Protein AF-A0A7S3BPW1-F1 (afdb_monomer)

Mean predicted aligned error: 11.52 Å

Foldseek 3Di:
DVVVVVVVVVVVVVVVVLVVQLVCLVVLFKHKWKWFFLVCLQVDPDQADDFLVVCCVPPVVRIDIDIFGLLLLQVLVPAQAEEEEQAAQPDPVGRCPRSFVSVLLNCCLPPPPSNVRHGTYHYDRNIAHDDPDDDPSSVSNRVSCLLNVLSRLSRYQYEYADEPCLVQALRSLSSLQSQQWHFALLFTAGDDPVDGSYDYDYTPPHDCVVVVVSCVVRRGAQLVRSLVVSPDPSHDDPDVVSNVSCSLVSLVRRVVSNVSNVVVPHDDDDDDPVSVVVVVVNVVVVVVNVVVVVVVVVVVVVVVVVVVVVVVVVPDPDDDDDDPPVVVVVVVVVVD

Organism: NCBI:txid156174

Radius of gyration: 23.62 Å; Cα contacts (8 Å, |Δi|>4): 431; chains: 1; bounding box: 64×67×60 Å

Sequence (336 aa):
PELAKGFALRCQTAFEEASRQQRAAKQGTSCTFYFVDAELIRGSTMQRFLSLQELRVHHPEAVEAVEMSIEDACTGKFAADMMACSHRWDQPEHPDNEGVQLEALRLFLKADPRGQKLKWVWYDYCSMPQAQWRTAAEKREFVGMLQNINLLYLGLTVFILMDRTYMGRFWTQFEAWLSMQRASGNGLVSASQAAPRYVIQCIHGAPDMLKLALVEEWSQVTATVAHTKLSAKDVQVTNQSDKEQQLPKIFALDIAVREVATSLGVGIGQPGDGSKLAMTEVERLLQENAALKRALQAKDSQIVQLKAEVQKLTKAPSETGSGGILRHVHSSLQSV

Secondary structure (DSSP, 8-state):
-HHHHHHHHHHHHHHHHHHHHHHHHHHTSEEEEEEEEHHHHHH---SSPPPHHHHHHH-GGGEEEEEEEHHHHHHTTTTTTEEEEE---SSSS-S-TTSHHHHHHHHHHHHSHHHHH--EEE-HHHHS--GGG--HHHHHHHHHHHHHTHHHHHHSEEEEEE-SSGGGBHHHHHHHHHHTEE--TTSSEEPPTTS-SEEEEE-TT--THHHHHHHHHHTT--HHHHHHHHTSTTSB-SSHHHHHHHHHHHHHHHHHHHHHHHHTT---PPPPTHHHHHHHHHHHHHHHHHHHHHHHHHHHHHHHHHHHHHHHHTSS---S-TTSHHHHHHHHHTT-

pLDDT: mean 86.18, std 16.18, range [32.62, 98.81]

Solvent-accessible surface area (backbone atoms only — not comparable to full-atom values): 18234 Å² total; per-residue (Å²): 112,66,70,59,52,56,48,52,50,52,54,49,53,53,50,54,48,54,53,47,49,54,51,30,19,75,71,64,51,28,36,67,46,37,25,32,35,34,62,58,56,58,72,51,86,70,66,46,84,57,41,27,65,52,33,58,71,78,39,49,88,41,53,47,80,45,78,45,33,55,63,42,18,55,69,33,72,50,32,76,34,30,35,30,52,40,56,66,65,73,43,97,90,43,48,41,85,83,17,59,62,56,49,54,50,30,49,39,38,68,69,36,80,70,35,56,54,35,49,32,36,30,38,67,59,45,29,33,61,54,82,94,74,53,47,78,65,39,49,50,50,35,53,35,37,67,70,44,50,66,42,47,30,45,12,23,24,27,42,32,51,38,42,88,59,37,85,39,30,40,65,43,43,53,42,52,33,34,27,29,32,34,59,28,41,89,9,55,39,60,42,61,80,92,68,58,42,54,44,78,44,63,38,97,84,32,60,70,66,56,55,54,52,52,48,70,72,29,36,82,51,44,56,70,56,45,44,56,58,60,66,36,86,77,41,37,68,97,50,69,66,54,57,70,63,47,52,65,43,47,57,54,48,28,50,53,30,19,56,49,21,51,76,71,64,45,72,79,71,84,79,57,81,68,56,62,64,52,48,57,51,51,54,49,52,51,52,51,50,54,50,50,51,52,52,50,53,51,51,52,53,49,51,53,51,51,52,54,49,53,55,50,65,74,68,53,80,91,76,78,72,98,72,58,70,68,58,58,56,54,60,63,62,74,75,110

Nearest PDB structures (foldseek):
  1jjf-assembly1_A  TM=2.579E-01  e=5.813E+00  Acetivibrio thermocellus
  1jt2-assembly1_A  TM=2.486E-01  e=5.184E+00  Acetivibrio thermocellus
  8uq1-assembly1_B  TM=1.704E-01  e=2.761E+00  Sinorhizobium meliloti SM11
  3azr-assembly2_B  TM=1.773E-01  e=4.365E+00  Thermotoga maritima MSB8

Structure (mmCIF, N/CA/C/O backbone):
data_AF-A0A7S3BPW1-F1
#
_entry.id   AF-A0A7S3BPW1-F1
#
loop_
_atom_site.group_PDB
_atom_site.id
_atom_site.type_symbol
_atom_site.label_atom_id
_atom_site.label_alt_id
_atom_site.label_comp_id
_atom_site.label_asym_id
_atom_site.label_entity_id
_atom_site.label_seq_id
_atom_site.pdbx_PDB_ins_code
_atom_site.Cartn_x
_atom_site.Cartn_y
_atom_site.Cartn_z
_atom_site.occupancy
_atom_site.B_iso_or_equiv
_atom_site.auth_seq_id
_atom_site.auth_comp_id
_atom_site.auth_asym_id
_atom_site.auth_atom_id
_atom_site.pdbx_PDB_model_num
ATOM 1 N N . PRO A 1 1 ? -7.858 30.831 -33.540 1.00 65.88 1 PRO A N 1
ATOM 2 C CA . PRO A 1 1 ? -8.632 31.445 -32.427 1.00 65.88 1 PRO A CA 1
ATOM 3 C C . PRO A 1 1 ? -9.433 30.423 -31.602 1.00 65.88 1 PRO A C 1
ATOM 5 O O . PRO A 1 1 ? -9.268 30.383 -30.390 1.00 65.88 1 PRO A O 1
ATOM 8 N N . GLU A 1 2 ? -10.242 29.566 -32.237 1.00 59.97 2 GLU A N 1
ATOM 9 C CA . GLU A 1 2 ? -11.028 28.529 -31.536 1.00 59.97 2 GLU A CA 1
ATOM 10 C C . GLU A 1 2 ? -10.177 27.389 -30.964 1.00 59.97 2 GLU A C 1
ATOM 12 O O . GLU A 1 2 ? -10.373 27.000 -29.817 1.00 59.97 2 GLU A O 1
ATOM 17 N N . LEU A 1 3 ? -9.151 26.934 -31.693 1.00 60.84 3 LEU A N 1
ATOM 18 C CA . LEU A 1 3 ? -8.189 25.935 -31.198 1.00 60.84 3 LEU A CA 1
ATOM 19 C C . LEU A 1 3 ? -7.456 26.393 -29.923 1.00 60.84 3 LEU A C 1
ATOM 21 O O . LEU A 1 3 ? -7.250 25.598 -29.009 1.00 60.84 3 LEU A O 1
ATOM 25 N N . ALA A 1 4 ? -7.120 27.684 -29.832 1.00 65.44 4 ALA A N 1
ATOM 26 C CA . ALA A 1 4 ? -6.471 28.271 -28.659 1.00 65.44 4 ALA A CA 1
ATOM 27 C C . ALA A 1 4 ? -7.428 28.382 -27.459 1.00 65.44 4 ALA A C 1
ATOM 29 O O . ALA A 1 4 ? -7.027 28.103 -26.333 1.00 65.44 4 ALA A O 1
ATOM 30 N N . LYS A 1 5 ? -8.706 28.718 -27.697 1.00 69.12 5 LYS A N 1
ATOM 31 C CA . LYS A 1 5 ? -9.748 28.713 -26.655 1.00 69.12 5 LYS A CA 1
ATOM 32 C C . LYS A 1 5 ? -10.016 27.299 -26.134 1.00 69.12 5 LYS A C 1
ATOM 34 O O . LYS A 1 5 ? -10.091 27.105 -24.926 1.00 69.12 5 LYS A O 1
ATOM 39 N N . GLY A 1 6 ? -10.093 26.311 -27.027 1.00 66.12 6 GLY A N 1
ATOM 40 C CA . GLY A 1 6 ? -10.260 24.905 -26.652 1.00 66.12 6 GLY A CA 1
ATOM 41 C C . GLY A 1 6 ? -9.069 24.351 -25.866 1.00 66.12 6 GLY A C 1
ATOM 42 O O . GLY A 1 6 ? -9.261 23.595 -24.919 1.00 66.12 6 GLY A O 1
ATOM 43 N N . PHE A 1 7 ? -7.842 24.750 -26.212 1.00 68.88 7 PHE A N 1
ATOM 44 C CA . PHE A 1 7 ? -6.647 24.390 -25.446 1.00 68.88 7 PHE A CA 1
ATOM 45 C C . PHE A 1 7 ? -6.637 25.036 -24.055 1.00 68.88 7 PHE A C 1
ATOM 47 O O . PHE A 1 7 ? -6.453 24.333 -23.066 1.00 68.88 7 PHE A O 1
ATOM 54 N N . ALA A 1 8 ? -6.908 26.342 -23.965 1.00 70.81 8 ALA A N 1
ATOM 55 C CA . ALA A 1 8 ? -6.960 27.057 -22.691 1.00 70.81 8 ALA A CA 1
ATOM 56 C C . ALA A 1 8 ? -8.017 26.476 -21.738 1.00 70.81 8 ALA A C 1
ATOM 58 O O . ALA A 1 8 ? -7.725 26.270 -20.562 1.00 70.81 8 ALA A O 1
ATOM 59 N N . LEU A 1 9 ? -9.206 26.142 -22.255 1.00 77.31 9 LEU A N 1
ATOM 60 C CA . LEU A 1 9 ? -10.266 25.517 -21.465 1.00 77.31 9 LEU A CA 1
ATOM 61 C C . LEU A 1 9 ? -9.831 24.150 -20.918 1.00 77.31 9 LEU A C 1
ATOM 63 O O . LEU A 1 9 ? -9.984 23.900 -19.729 1.00 77.31 9 LEU A O 1
ATOM 67 N N . ARG A 1 10 ? -9.210 23.297 -21.747 1.00 74.06 10 ARG A N 1
ATOM 68 C CA . ARG A 1 10 ? -8.680 21.997 -21.294 1.00 74.06 10 ARG A CA 1
ATOM 69 C C . ARG A 1 10 ? -7.602 22.150 -20.223 1.00 74.06 10 ARG A C 1
ATOM 71 O O . ARG A 1 10 ? -7.620 21.415 -19.241 1.00 74.06 10 ARG A O 1
ATOM 78 N N . CYS A 1 11 ? -6.684 23.102 -20.388 1.00 72.94 11 CYS A N 1
ATOM 79 C CA . CYS A 1 11 ? -5.660 23.385 -19.383 1.00 72.94 11 CYS A CA 1
ATOM 80 C C . CYS A 1 11 ? -6.272 23.859 -18.060 1.00 72.94 11 CYS A C 1
ATOM 82 O O . CYS A 1 11 ? -5.813 23.446 -16.998 1.00 72.94 11 CYS A O 1
ATOM 84 N N . GLN A 1 12 ? -7.308 24.697 -18.120 1.00 76.25 12 GLN A N 1
ATOM 85 C CA . GLN A 1 12 ? -8.005 25.173 -16.931 1.00 76.25 12 GLN A CA 1
ATOM 86 C C . GLN A 1 12 ? -8.728 24.031 -16.208 1.00 76.25 12 GLN A C 1
ATOM 88 O O . GLN A 1 12 ? -8.530 23.859 -15.008 1.00 76.25 12 GLN A O 1
ATOM 93 N N . THR A 1 13 ? -9.494 23.210 -16.932 1.00 81.81 13 THR A N 1
ATOM 94 C CA . THR A 1 13 ? -10.185 22.050 -16.351 1.00 81.81 13 THR A CA 1
ATOM 95 C C . THR A 1 13 ? -9.198 21.078 -15.705 1.00 81.81 13 THR A C 1
ATOM 97 O O . THR A 1 13 ? -9.391 20.689 -14.556 1.00 81.81 13 THR A O 1
ATOM 100 N N . ALA A 1 14 ? -8.091 20.75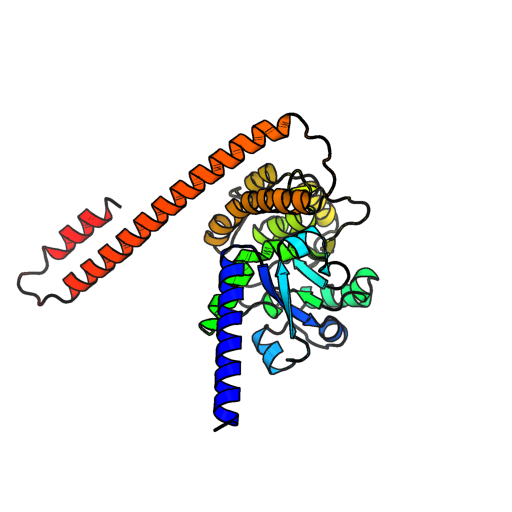8 -16.386 1.00 78.00 14 ALA A N 1
ATOM 101 C CA . ALA A 1 14 ? -7.052 19.886 -15.838 1.00 78.00 14 ALA A CA 1
ATOM 102 C C . ALA A 1 14 ? -6.405 20.467 -14.567 1.00 78.00 14 ALA A C 1
ATOM 104 O O . ALA A 1 14 ? -6.113 19.741 -13.617 1.00 78.00 14 ALA A O 1
ATOM 105 N N . PHE A 1 15 ? -6.197 21.786 -14.519 1.00 78.06 15 PHE A N 1
ATOM 106 C CA . PHE A 1 15 ? -5.656 22.457 -13.339 1.00 78.06 15 PHE A CA 1
ATOM 107 C C . PHE A 1 15 ? -6.630 22.430 -12.152 1.00 78.06 15 PHE A C 1
ATOM 109 O O . PHE A 1 15 ? -6.220 22.182 -11.013 1.00 78.06 15 PHE A O 1
ATOM 116 N N . GLU A 1 16 ? -7.915 22.679 -12.403 1.00 81.38 16 GLU A N 1
ATOM 117 C CA . GLU A 1 16 ? -8.968 22.644 -11.386 1.00 81.38 16 GLU A CA 1
ATOM 118 C C . GLU A 1 16 ? -9.143 21.234 -10.809 1.00 81.38 16 GLU A C 1
ATOM 120 O O . GLU A 1 16 ? -9.232 21.075 -9.587 1.00 81.38 16 GLU A O 1
ATOM 125 N N . GLU A 1 17 ? -9.105 20.212 -11.665 1.00 82.56 17 GLU A N 1
ATOM 126 C CA . GLU A 1 17 ? -9.174 18.805 -11.274 1.00 82.56 17 GLU A CA 1
ATOM 127 C C . GLU A 1 17 ? -7.962 18.380 -10.438 1.00 82.56 17 GLU A C 1
ATOM 129 O O . GLU A 1 17 ? -8.134 17.894 -9.317 1.00 82.56 17 GLU A O 1
ATOM 134 N N . ALA A 1 18 ? -6.740 18.675 -10.893 1.00 80.81 18 ALA A N 1
ATOM 135 C CA . ALA A 1 18 ? -5.522 18.405 -10.126 1.00 80.81 18 ALA A CA 1
ATOM 136 C C . ALA A 1 18 ? -5.536 19.112 -8.756 1.00 80.81 18 ALA A C 1
ATOM 138 O O . ALA A 1 18 ? -5.144 18.547 -7.730 1.00 80.81 18 ALA A O 1
ATOM 139 N N . SER A 1 19 ? -6.049 20.346 -8.709 1.00 81.88 19 SER A N 1
ATOM 140 C CA . SER A 1 19 ? -6.208 21.108 -7.465 1.00 81.88 19 SER A CA 1
ATOM 141 C C . SER A 1 19 ? -7.284 20.523 -6.542 1.00 81.88 19 SER A C 1
ATOM 143 O O . SER A 1 19 ? -7.168 20.617 -5.317 1.00 81.88 19 SER A O 1
ATOM 145 N N . ARG A 1 20 ? -8.357 19.938 -7.090 1.00 88.06 20 ARG A N 1
ATOM 146 C CA . ARG A 1 20 ? -9.383 19.211 -6.325 1.00 88.06 20 ARG A CA 1
ATOM 147 C C . ARG A 1 20 ? -8.797 17.936 -5.721 1.00 88.06 20 ARG A C 1
ATOM 149 O O . ARG A 1 20 ? -8.875 17.773 -4.506 1.00 88.06 20 ARG A O 1
ATOM 156 N N . GLN A 1 21 ? -8.153 17.103 -6.536 1.00 83.56 21 GLN A N 1
ATOM 157 C CA . GLN A 1 21 ? -7.526 15.848 -6.107 1.00 83.56 21 GLN A CA 1
ATOM 158 C C . GLN A 1 21 ? -6.474 16.089 -5.022 1.00 83.56 21 GLN A C 1
ATOM 160 O O . GLN A 1 21 ? -6.468 15.424 -3.989 1.00 83.56 21 GLN A O 1
ATOM 165 N N . GLN A 1 22 ? -5.627 17.112 -5.184 1.00 80.75 22 GLN A N 1
ATOM 166 C CA . GLN A 1 22 ? -4.624 17.437 -4.173 1.00 80.75 22 GLN A CA 1
ATOM 167 C C . GLN A 1 22 ? -5.252 17.876 -2.841 1.00 80.75 22 GLN A C 1
ATOM 169 O O . GLN A 1 22 ? -4.711 17.574 -1.776 1.00 80.75 22 GLN A O 1
ATOM 174 N N . ARG A 1 23 ? -6.370 18.614 -2.874 1.00 83.50 23 ARG A N 1
ATOM 175 C CA . ARG A 1 23 ? -7.094 19.005 -1.654 1.00 83.50 23 ARG A CA 1
ATOM 176 C C . ARG A 1 23 ? -7.718 17.793 -0.972 1.00 83.50 23 ARG A C 1
ATOM 178 O O . ARG A 1 23 ? -7.535 17.653 0.233 1.00 83.50 23 ARG A O 1
ATOM 185 N N . ALA A 1 24 ? -8.370 16.920 -1.734 1.00 82.00 24 ALA A N 1
ATOM 186 C CA . ALA A 1 24 ? -8.980 15.704 -1.210 1.00 82.00 24 ALA A CA 1
ATOM 187 C C . ALA A 1 24 ? -7.938 14.769 -0.570 1.00 82.00 24 ALA A C 1
ATOM 189 O O . ALA A 1 24 ? -8.099 14.366 0.581 1.00 82.00 24 ALA A O 1
ATOM 190 N N . ALA A 1 25 ? -6.800 14.557 -1.240 1.00 79.50 25 ALA A N 1
ATOM 191 C CA . ALA A 1 25 ? -5.707 13.739 -0.715 1.00 79.50 25 ALA A CA 1
ATOM 192 C C . ALA A 1 25 ? -5.112 14.316 0.578 1.00 79.50 25 ALA A C 1
ATOM 194 O O . ALA A 1 25 ? -4.820 13.576 1.514 1.00 79.50 25 ALA A O 1
ATOM 195 N N . LYS A 1 26 ? -4.969 15.645 0.672 1.00 81.44 26 LYS A N 1
ATOM 196 C CA . LYS A 1 26 ? -4.514 16.309 1.907 1.00 81.44 26 LYS A CA 1
ATOM 197 C C . LYS A 1 26 ? -5.523 16.200 3.049 1.00 81.44 26 LYS A C 1
ATOM 199 O O . LYS A 1 26 ? -5.118 16.214 4.208 1.00 81.44 26 LYS A O 1
ATOM 204 N N . GLN A 1 27 ? -6.813 16.153 2.727 1.00 83.69 27 GLN A N 1
ATOM 205 C CA . GLN A 1 27 ? -7.899 16.006 3.697 1.00 83.69 27 GLN A CA 1
ATOM 206 C C . GLN A 1 27 ? -8.152 14.545 4.084 1.00 83.69 27 GLN A C 1
ATOM 208 O O . GLN A 1 27 ? -8.865 14.303 5.051 1.00 83.69 27 GLN A O 1
ATOM 213 N N . GLY A 1 28 ? -7.570 13.583 3.363 1.00 82.00 28 GLY A N 1
ATOM 214 C CA . GLY A 1 28 ? -7.781 12.159 3.610 1.00 82.00 28 GLY A CA 1
ATOM 215 C C . GLY A 1 28 ? -9.115 11.623 3.085 1.00 82.00 28 GLY A C 1
ATOM 216 O O . GLY A 1 28 ? -9.543 10.555 3.511 1.00 82.00 28 GLY A O 1
ATOM 217 N N . THR A 1 29 ? -9.807 12.363 2.212 1.00 85.25 29 THR A N 1
ATOM 218 C CA . THR A 1 29 ? -11.154 11.995 1.741 1.00 85.25 29 THR A CA 1
ATOM 219 C C . THR A 1 29 ? -11.118 11.096 0.510 1.00 85.25 29 THR A C 1
ATOM 221 O O . THR A 1 29 ? -11.927 10.175 0.391 1.00 85.25 29 THR A O 1
ATOM 224 N N . SER A 1 30 ? -10.172 11.339 -0.396 1.00 93.88 30 SER A N 1
ATOM 225 C CA . SER A 1 30 ? -9.880 10.481 -1.545 1.00 93.88 30 SER A CA 1
ATOM 226 C C . SER A 1 30 ? -8.470 10.712 -2.073 1.00 93.88 30 SER A C 1
ATOM 228 O O . SER A 1 30 ? -7.852 11.747 -1.818 1.00 93.88 30 SER A O 1
ATOM 230 N N . CYS A 1 31 ? -7.946 9.733 -2.804 1.00 96.56 31 CYS A N 1
ATOM 231 C CA . CYS A 1 31 ? -6.645 9.810 -3.448 1.00 96.56 31 CYS A CA 1
ATOM 232 C C . CYS A 1 31 ? -6.647 9.022 -4.759 1.00 96.56 31 CYS A C 1
ATOM 234 O O . CYS A 1 31 ? -7.295 7.982 -4.864 1.00 96.56 31 CYS A O 1
ATOM 236 N N . THR A 1 32 ? -5.904 9.509 -5.750 1.00 97.19 32 THR A N 1
ATOM 237 C CA . THR A 1 32 ? -5.661 8.786 -6.999 1.00 97.19 32 THR A CA 1
ATOM 238 C C . THR A 1 32 ? -4.436 7.894 -6.845 1.00 97.19 32 TH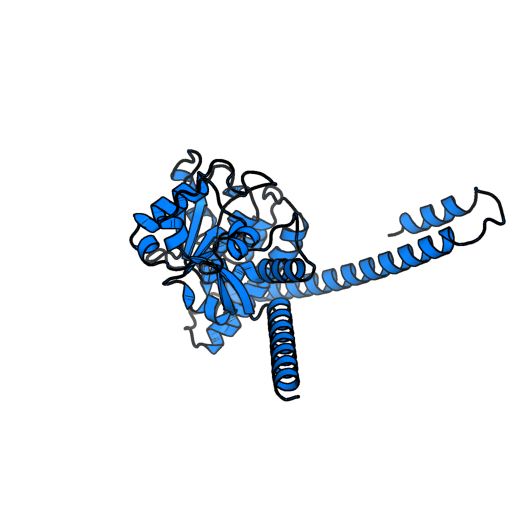R A C 1
ATOM 240 O O . THR A 1 32 ? -3.358 8.374 -6.491 1.00 97.19 32 THR A O 1
ATOM 243 N N . PHE A 1 33 ? -4.601 6.608 -7.141 1.00 98.31 33 PHE A N 1
ATOM 244 C CA . PHE A 1 33 ? -3.531 5.618 -7.174 1.00 98.31 33 PHE A CA 1
ATOM 245 C C . PHE A 1 33 ? -3.343 5.080 -8.590 1.00 98.31 33 PHE A C 1
ATOM 247 O O . PHE A 1 33 ? -4.303 5.003 -9.352 1.00 98.31 33 PHE A O 1
ATOM 254 N N . TYR A 1 34 ? -2.117 4.686 -8.930 1.00 98.50 34 TYR A N 1
ATOM 255 C CA . TYR A 1 34 ? -1.825 4.044 -10.208 1.00 98.50 34 TYR A CA 1
ATOM 256 C C . TYR A 1 34 ? -1.702 2.536 -10.024 1.00 98.50 34 TYR A C 1
ATOM 258 O O . TYR A 1 34 ? -1.029 2.069 -9.105 1.00 98.50 34 TYR A O 1
ATOM 266 N N . PHE A 1 35 ? -2.341 1.775 -10.898 1.00 98.75 35 PHE A N 1
ATOM 267 C CA . PHE A 1 35 ? -2.326 0.320 -10.888 1.00 98.75 35 PHE A CA 1
ATOM 268 C C . PHE A 1 35 ? -1.748 -0.206 -12.191 1.00 98.75 35 PHE A C 1
ATOM 270 O O . PHE A 1 35 ? -1.869 0.435 -13.231 1.00 98.75 35 PHE A O 1
ATOM 277 N N . VAL A 1 36 ? -1.137 -1.381 -12.116 1.00 98.62 36 VAL A N 1
ATOM 278 C CA . VAL A 1 36 ? -0.576 -2.085 -13.264 1.00 98.62 36 VAL A CA 1
ATOM 279 C C . VAL A 1 36 ? -1.541 -3.170 -13.718 1.00 98.62 36 VAL A C 1
ATOM 281 O O . VAL A 1 36 ? -2.106 -3.881 -12.883 1.00 98.62 36 VAL A O 1
ATOM 284 N N . ASP A 1 37 ? -1.716 -3.305 -15.028 1.00 98.50 37 ASP A N 1
ATOM 285 C CA . ASP A 1 37 ? -2.499 -4.383 -15.627 1.00 98.50 37 ASP A CA 1
ATOM 286 C C . ASP A 1 37 ? -1.933 -5.751 -15.204 1.00 98.50 37 ASP A C 1
ATOM 288 O O . ASP A 1 37 ? -0.755 -6.075 -15.406 1.00 98.50 37 ASP A O 1
ATOM 292 N N . ALA A 1 38 ? -2.786 -6.573 -14.599 1.00 98.44 38 ALA A N 1
ATOM 293 C CA . ALA A 1 38 ? -2.438 -7.918 -14.177 1.00 98.44 38 ALA A CA 1
ATOM 294 C C . ALA A 1 38 ? -2.042 -8.810 -15.365 1.00 98.44 38 ALA A C 1
ATOM 296 O O . ALA A 1 38 ? -1.198 -9.693 -15.196 1.00 98.44 38 ALA A O 1
ATOM 297 N N . GLU A 1 39 ? -2.596 -8.589 -16.561 1.00 98.19 39 GLU A N 1
ATOM 298 C CA . GLU A 1 39 ? -2.244 -9.348 -17.764 1.00 98.19 39 GLU A CA 1
ATOM 299 C C . GLU A 1 39 ? -0.820 -9.050 -18.238 1.00 98.19 39 GLU A C 1
ATOM 301 O O . GLU A 1 39 ? -0.122 -9.973 -18.664 1.00 98.19 39 GLU A O 1
ATOM 306 N N . LEU A 1 40 ? -0.315 -7.822 -18.055 1.00 97.75 40 LEU A N 1
ATOM 307 C CA . LEU A 1 40 ? 1.102 -7.52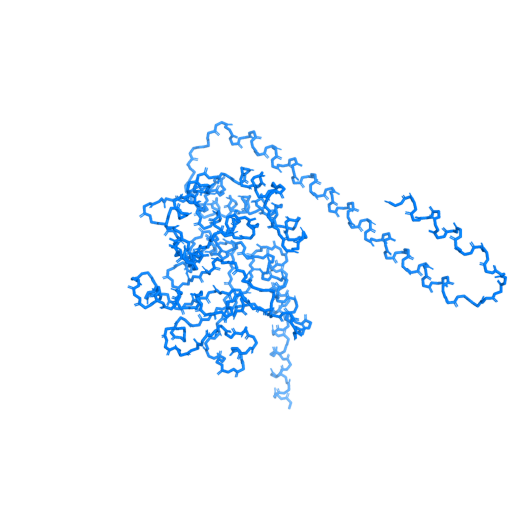8 -18.292 1.00 97.75 40 LEU A CA 1
ATOM 308 C C . LEU A 1 40 ? 1.987 -8.392 -17.379 1.00 97.75 40 LEU A C 1
ATOM 310 O O . LEU A 1 40 ? 2.957 -9.002 -17.830 1.00 97.75 40 LEU A O 1
ATOM 314 N N . ILE A 1 41 ? 1.646 -8.509 -16.094 1.00 97.69 41 ILE A N 1
ATOM 315 C CA . ILE A 1 41 ? 2.426 -9.308 -15.135 1.00 97.69 41 ILE A CA 1
ATOM 316 C C . ILE A 1 41 ? 2.357 -10.802 -15.485 1.00 97.69 41 ILE A C 1
ATOM 318 O O . ILE A 1 41 ? 3.389 -11.484 -15.482 1.00 97.69 41 ILE A O 1
ATOM 322 N N . ARG A 1 42 ? 1.169 -11.310 -15.843 1.00 97.31 42 ARG A N 1
ATOM 323 C CA . ARG A 1 42 ? 0.973 -12.708 -16.262 1.00 97.31 42 ARG A CA 1
ATOM 324 C C . ARG A 1 42 ? 1.730 -13.027 -17.552 1.00 97.31 42 ARG A C 1
ATOM 326 O O . ARG A 1 42 ? 2.415 -14.049 -17.618 1.00 97.31 42 ARG A O 1
ATOM 333 N N . GLY A 1 43 ? 1.591 -12.190 -18.572 1.00 94.50 43 GLY A N 1
ATOM 334 C CA . GLY A 1 43 ? 2.121 -12.433 -19.913 1.00 94.50 43 GLY A CA 1
ATOM 335 C C . GLY A 1 43 ? 3.603 -12.102 -20.077 1.00 94.50 43 GLY A C 1
ATOM 336 O O . GLY A 1 43 ? 4.238 -12.606 -21.001 1.00 94.50 43 GLY A O 1
ATOM 337 N N . SER A 1 44 ? 4.172 -11.275 -19.197 1.00 91.81 44 SER A N 1
ATOM 338 C CA . SER A 1 44 ? 5.546 -10.797 -19.362 1.00 91.81 44 SER A CA 1
ATOM 339 C C . SER A 1 44 ? 6.624 -11.835 -19.042 1.00 91.81 44 SER A C 1
ATOM 341 O O . SER A 1 44 ? 6.490 -12.678 -18.155 1.00 91.81 44 SER A O 1
ATOM 343 N N . THR A 1 45 ? 7.768 -11.672 -19.707 1.00 91.75 45 THR A N 1
ATOM 344 C CA . THR A 1 45 ? 9.048 -12.328 -19.390 1.00 91.75 45 THR A CA 1
ATOM 345 C C . THR A 1 45 ? 9.964 -11.438 -18.540 1.00 91.75 45 THR A C 1
ATOM 347 O O . THR A 1 45 ? 11.170 -11.685 -18.453 1.00 91.75 45 THR A O 1
ATOM 350 N N . MET A 1 46 ? 9.414 -10.368 -17.949 1.00 92.38 46 MET A N 1
ATOM 351 C CA . MET A 1 46 ? 10.159 -9.433 -17.107 1.00 92.38 46 MET A CA 1
ATOM 352 C C . MET A 1 46 ? 10.816 -10.182 -15.945 1.00 92.38 46 MET A C 1
ATOM 354 O O . MET A 1 46 ? 10.153 -10.945 -15.240 1.00 92.38 46 MET A O 1
ATOM 358 N N . GLN A 1 47 ? 12.114 -9.950 -15.753 1.00 92.56 47 GLN A N 1
ATOM 359 C CA . GLN A 1 47 ? 12.887 -10.553 -14.661 1.00 92.56 47 GLN A CA 1
ATOM 360 C C . GLN A 1 47 ? 12.758 -9.769 -13.349 1.00 92.56 47 GLN A C 1
ATOM 362 O O . GLN A 1 47 ? 13.025 -10.303 -12.284 1.00 92.56 47 GLN A O 1
ATOM 367 N N . ARG A 1 48 ? 12.338 -8.503 -13.427 1.00 92.50 48 ARG A N 1
ATOM 368 C CA . ARG A 1 48 ? 12.098 -7.618 -12.285 1.00 92.50 48 ARG A CA 1
ATOM 369 C C . ARG A 1 48 ? 10.992 -6.626 -12.619 1.00 92.50 48 ARG A C 1
ATOM 371 O O . ARG A 1 48 ? 10.677 -6.436 -13.796 1.00 92.50 48 ARG A O 1
ATOM 378 N N . PHE A 1 49 ? 10.426 -5.991 -11.600 1.00 94.94 49 PHE A N 1
ATOM 379 C CA . PHE A 1 49 ? 9.459 -4.919 -11.803 1.00 94.94 49 PHE A CA 1
ATOM 380 C C . PHE A 1 49 ? 10.095 -3.731 -12.534 1.00 94.94 49 PHE A C 1
ATOM 382 O O . PHE A 1 49 ? 11.234 -3.355 -12.271 1.00 94.94 49 PHE A O 1
ATOM 389 N N . LEU A 1 50 ? 9.330 -3.130 -13.441 1.00 95.12 50 LEU A N 1
ATOM 390 C CA . LEU A 1 50 ? 9.610 -1.792 -13.949 1.00 95.12 50 LEU A CA 1
ATOM 391 C C . LEU A 1 50 ? 9.053 -0.768 -12.955 1.00 95.12 50 LEU A C 1
ATOM 393 O O . LEU A 1 50 ? 7.995 -0.986 -12.364 1.00 95.12 50 LEU A O 1
ATOM 397 N N . SER A 1 51 ? 9.747 0.350 -12.775 1.00 96.00 51 SER A N 1
ATOM 398 C CA . SER A 1 51 ? 9.220 1.488 -12.019 1.00 96.00 51 SER A CA 1
ATOM 399 C C . SER A 1 51 ? 7.980 2.079 -12.701 1.00 96.00 51 SER A C 1
ATOM 401 O O . SER A 1 51 ? 7.783 1.913 -13.908 1.00 96.00 51 SER A O 1
ATOM 403 N N . LEU A 1 52 ? 7.159 2.836 -11.961 1.00 96.88 52 LEU A N 1
ATOM 404 C CA . LEU A 1 52 ? 6.006 3.540 -12.545 1.00 96.88 52 LEU A CA 1
ATOM 405 C C . LEU A 1 52 ? 6.417 4.413 -13.743 1.00 96.88 52 LEU A C 1
ATOM 407 O O . LEU A 1 52 ? 5.697 4.500 -14.737 1.00 96.88 52 LEU A O 1
ATOM 411 N N . GLN A 1 53 ? 7.575 5.071 -13.656 1.00 95.38 53 GLN A N 1
ATOM 412 C CA . GLN A 1 53 ? 8.084 5.907 -14.739 1.00 95.38 53 GLN A CA 1
ATOM 413 C C . GLN A 1 53 ? 8.454 5.098 -15.986 1.00 95.38 53 GLN A C 1
ATOM 415 O O . GLN A 1 53 ? 8.088 5.498 -17.088 1.00 95.38 53 GLN A O 1
ATOM 420 N N . GLU A 1 54 ? 9.128 3.959 -15.829 1.00 95.69 54 GLU A N 1
ATOM 421 C CA . GLU A 1 54 ? 9.446 3.065 -16.950 1.00 95.69 54 GLU A CA 1
ATOM 422 C C . GLU A 1 54 ? 8.175 2.481 -17.573 1.00 95.69 54 GLU A C 1
ATOM 424 O O . GLU A 1 54 ? 8.062 2.447 -18.797 1.00 95.69 54 GLU A O 1
ATOM 429 N N . LEU A 1 55 ? 7.185 2.097 -16.759 1.00 97.12 55 LEU A N 1
ATOM 430 C CA . LEU A 1 55 ? 5.894 1.625 -17.262 1.00 97.12 55 LEU A CA 1
ATOM 431 C C . LEU A 1 55 ? 5.175 2.695 -18.078 1.00 97.12 55 LEU A C 1
ATOM 433 O O . LEU A 1 55 ? 4.731 2.412 -19.181 1.00 97.12 55 LEU A O 1
ATOM 437 N N . ARG A 1 56 ? 5.131 3.946 -17.615 1.00 96.06 56 ARG A N 1
ATOM 438 C CA . ARG A 1 56 ? 4.522 5.048 -18.382 1.00 96.06 56 ARG A CA 1
ATOM 439 C C . ARG A 1 56 ? 5.200 5.304 -19.731 1.00 96.06 56 ARG A C 1
ATOM 441 O O . ARG A 1 56 ? 4.570 5.870 -20.618 1.00 96.06 56 ARG A O 1
ATOM 448 N N . VAL A 1 57 ? 6.470 4.933 -19.883 1.00 96.06 57 VAL A N 1
ATOM 449 C CA . VAL A 1 57 ? 7.216 5.086 -21.140 1.00 96.06 57 VAL A CA 1
ATOM 450 C C . VAL A 1 57 ? 7.036 3.872 -22.048 1.00 96.06 57 VAL A C 1
ATOM 452 O O . VAL A 1 57 ? 6.804 4.034 -23.244 1.00 96.06 57 VAL A O 1
ATOM 455 N N . HIS A 1 58 ? 7.170 2.666 -21.499 1.00 95.94 58 HIS A N 1
ATOM 456 C CA . HIS A 1 58 ? 7.252 1.429 -22.280 1.00 95.94 58 HIS A CA 1
ATOM 457 C C . HIS A 1 58 ? 5.914 0.699 -22.431 1.00 95.94 58 HIS A C 1
ATOM 459 O O . HIS A 1 58 ? 5.729 -0.002 -23.421 1.00 95.94 58 HIS A O 1
ATOM 465 N N . HIS A 1 59 ? 5.009 0.877 -21.469 1.00 96.56 59 HIS A N 1
ATOM 466 C CA . HIS A 1 59 ? 3.703 0.223 -21.373 1.00 96.56 59 HIS A CA 1
ATOM 467 C C . HIS A 1 59 ? 2.627 1.190 -20.835 1.00 96.56 59 HIS A C 1
ATOM 469 O O . HIS A 1 59 ? 1.990 0.895 -19.818 1.00 96.56 59 HIS A O 1
ATOM 475 N N . PRO A 1 60 ? 2.441 2.382 -21.437 1.00 96.94 60 PRO A N 1
ATOM 476 C CA . PRO A 1 60 ? 1.479 3.368 -20.941 1.00 96.94 60 PRO A CA 1
ATOM 477 C C . PRO A 1 60 ? 0.045 2.825 -20.861 1.00 96.94 60 PRO A C 1
ATOM 479 O O . PRO A 1 60 ? -0.716 3.251 -20.000 1.00 96.94 60 PRO A O 1
ATOM 482 N N . GLU A 1 61 ? -0.316 1.878 -21.727 1.00 97.12 61 GLU A N 1
ATOM 483 C CA . GLU A 1 61 ? -1.610 1.190 -21.743 1.00 97.12 61 GLU A CA 1
ATOM 484 C C . GLU A 1 61 ? -1.846 0.288 -20.528 1.00 97.12 61 GLU A C 1
ATOM 486 O O . GLU A 1 61 ? -2.990 -0.020 -20.210 1.00 97.12 61 GLU A O 1
ATOM 491 N N . ALA A 1 62 ? -0.775 -0.132 -19.854 1.00 97.56 62 ALA A N 1
ATOM 492 C CA . ALA A 1 62 ? -0.836 -1.035 -18.715 1.00 97.56 62 ALA A CA 1
ATOM 493 C C . ALA A 1 62 ? -0.882 -0.294 -17.370 1.00 97.56 62 ALA A C 1
ATOM 495 O O . ALA A 1 62 ? -0.755 -0.939 -16.332 1.00 97.56 62 ALA A O 1
ATOM 496 N N . VAL A 1 63 ? -1.016 1.039 -17.369 1.00 98.38 63 VAL A N 1
ATOM 497 C CA . VAL A 1 63 ? -1.073 1.863 -16.155 1.00 98.38 63 VAL A CA 1
ATOM 498 C C . VAL A 1 63 ? -2.415 2.579 -16.071 1.00 98.38 63 VAL A C 1
ATOM 500 O O . VAL A 1 63 ? -2.687 3.486 -16.852 1.00 98.38 63 VAL A O 1
ATOM 503 N N . GLU A 1 64 ? -3.213 2.235 -15.065 1.00 97.94 64 GLU A N 1
ATOM 504 C CA . GLU A 1 64 ? -4.534 2.827 -14.837 1.00 97.94 64 GLU A CA 1
ATOM 505 C C . GLU A 1 64 ? -4.525 3.735 -13.606 1.00 97.94 64 GLU A C 1
ATOM 507 O O . GLU A 1 64 ? -4.025 3.357 -12.544 1.00 97.94 64 GLU A O 1
ATOM 512 N N . ALA A 1 65 ? -5.092 4.936 -13.731 1.00 97.81 65 ALA A N 1
ATOM 513 C CA . ALA A 1 65 ? -5.257 5.871 -12.623 1.00 97.81 65 ALA A CA 1
ATOM 514 C C . ALA A 1 65 ? -6.658 5.732 -12.012 1.00 97.81 65 ALA A C 1
ATOM 516 O O . ALA A 1 65 ? -7.655 6.026 -12.663 1.00 97.81 65 ALA A O 1
ATOM 517 N N . VAL A 1 66 ? -6.737 5.346 -10.739 1.00 97.75 66 VAL A N 1
ATOM 518 C CA . VAL A 1 66 ? -8.006 5.113 -10.040 1.00 97.75 66 VAL A CA 1
ATOM 519 C C . VAL A 1 66 ? -8.113 6.024 -8.825 1.00 97.75 66 VAL A C 1
ATOM 521 O O . VAL A 1 66 ? -7.275 5.984 -7.924 1.00 97.75 66 VAL A O 1
ATOM 524 N N . GLU A 1 67 ? -9.156 6.854 -8.792 1.00 97.31 67 GLU A N 1
ATOM 525 C CA . GLU A 1 67 ? -9.533 7.625 -7.606 1.00 97.31 67 GLU A CA 1
ATOM 526 C C . GLU A 1 67 ? -10.274 6.718 -6.619 1.00 97.31 67 GLU A C 1
ATOM 528 O O . GLU A 1 67 ? -11.266 6.075 -6.963 1.00 97.31 67 GLU A O 1
ATOM 533 N N . MET A 1 68 ? -9.776 6.667 -5.387 1.00 97.50 68 MET A N 1
ATOM 534 C CA . MET A 1 68 ? -10.346 5.886 -4.299 1.00 97.50 68 MET A CA 1
ATOM 535 C C . MET A 1 68 ? -10.644 6.803 -3.120 1.00 97.50 68 MET A C 1
ATOM 537 O O . MET A 1 68 ? -9.752 7.474 -2.597 1.00 97.50 68 MET A O 1
ATOM 541 N N . SER A 1 69 ? -11.902 6.820 -2.697 1.00 96.62 69 SER A N 1
ATOM 542 C CA . SER A 1 69 ? -12.354 7.484 -1.478 1.00 96.62 69 SER A CA 1
ATOM 543 C C . SER A 1 69 ? -12.345 6.546 -0.273 1.00 96.62 69 SER A C 1
ATOM 545 O O . SER A 1 69 ? -12.248 5.323 -0.398 1.00 96.62 69 SER A O 1
ATOM 547 N N . ILE A 1 70 ? -12.497 7.122 0.920 1.00 95.25 70 ILE A N 1
ATOM 548 C CA . ILE A 1 70 ? -12.738 6.330 2.130 1.00 95.25 70 ILE A CA 1
ATOM 549 C C . ILE A 1 70 ? -14.026 5.499 2.041 1.00 95.25 70 ILE A C 1
ATOM 551 O O . ILE A 1 70 ? -14.060 4.382 2.551 1.00 95.25 70 ILE A O 1
ATOM 555 N N . GLU A 1 71 ? -15.061 5.995 1.362 1.00 95.69 71 GLU A N 1
ATOM 556 C CA . GLU A 1 71 ? -16.309 5.260 1.143 1.00 95.69 71 GLU A CA 1
ATOM 557 C C . GLU A 1 71 ? -16.084 4.035 0.252 1.00 95.69 71 GLU A C 1
ATOM 559 O O . GLU A 1 71 ? -16.514 2.930 0.593 1.00 95.69 71 GLU A O 1
ATOM 564 N N . ASP A 1 72 ? -15.328 4.200 -0.839 1.00 96.94 72 ASP A N 1
ATOM 565 C CA . ASP A 1 72 ? -14.955 3.091 -1.722 1.00 96.94 72 ASP A CA 1
ATOM 566 C C . ASP A 1 72 ? -14.159 2.020 -0.958 1.00 96.94 72 ASP A C 1
ATOM 568 O O . ASP A 1 72 ? -14.393 0.822 -1.137 1.00 96.94 72 ASP A O 1
ATOM 572 N N . ALA A 1 73 ? -13.254 2.443 -0.066 1.00 96.38 73 ALA A N 1
ATOM 573 C CA . ALA A 1 73 ? -12.490 1.532 0.779 1.00 96.38 73 ALA A CA 1
ATOM 574 C C . ALA A 1 73 ? -13.373 0.821 1.822 1.00 96.38 73 ALA A C 1
ATOM 576 O O . ALA A 1 73 ? -13.265 -0.389 2.000 1.00 96.38 73 ALA A O 1
ATOM 577 N N . CYS A 1 74 ? -14.290 1.534 2.483 1.00 95.25 74 CYS A N 1
ATOM 578 C CA . CYS A 1 74 ? -15.191 0.949 3.482 1.00 95.25 74 CYS A CA 1
ATOM 579 C C . CYS A 1 74 ? -16.168 -0.068 2.878 1.00 95.25 74 CYS A C 1
ATOM 581 O O . CYS A 1 74 ? -16.517 -1.052 3.530 1.00 95.25 74 CYS A O 1
ATOM 583 N N . THR A 1 75 ? -16.612 0.172 1.645 1.00 93.81 75 THR A N 1
ATOM 584 C CA . THR A 1 75 ? -17.551 -0.697 0.920 1.00 93.81 75 THR A CA 1
ATOM 585 C C . THR A 1 75 ? -16.857 -1.820 0.151 1.00 93.81 75 THR A C 1
ATOM 587 O O . THR A 1 75 ? -17.526 -2.735 -0.328 1.00 93.81 75 THR A O 1
ATOM 590 N N . GLY A 1 76 ? -15.525 -1.778 0.036 1.00 94.56 76 GLY A N 1
ATOM 591 C CA . GLY A 1 76 ? -14.756 -2.742 -0.746 1.00 94.56 76 GLY A CA 1
ATOM 592 C C . GLY A 1 76 ? -15.085 -2.692 -2.239 1.00 94.56 76 GLY A C 1
ATOM 593 O O . GLY A 1 76 ? -14.988 -3.715 -2.916 1.00 94.56 76 GLY A O 1
ATOM 594 N N . LYS A 1 77 ? -15.485 -1.520 -2.756 1.00 96.44 77 LYS A N 1
ATOM 595 C CA . LYS A 1 77 ? -15.978 -1.322 -4.132 1.00 96.44 77 LYS A CA 1
ATOM 596 C C . LYS A 1 77 ? -15.078 -1.943 -5.201 1.00 96.44 77 LYS A C 1
ATOM 598 O O . LYS A 1 77 ? -15.571 -2.465 -6.195 1.00 96.44 77 LYS A O 1
ATOM 603 N N . PHE A 1 78 ? -13.768 -1.883 -4.982 1.00 97.19 78 PHE A N 1
ATOM 604 C CA . PHE A 1 78 ? -12.746 -2.321 -5.929 1.00 97.19 78 PHE A CA 1
ATOM 605 C C . PHE A 1 78 ? -12.118 -3.682 -5.575 1.00 97.19 78 PHE A C 1
ATOM 607 O O . PHE A 1 78 ? -11.290 -4.195 -6.321 1.00 97.19 78 PHE A O 1
ATOM 614 N N . ALA A 1 79 ? -12.498 -4.306 -4.454 1.00 94.75 79 ALA A N 1
ATOM 615 C CA . ALA A 1 79 ? -11.838 -5.519 -3.956 1.00 94.75 79 ALA A CA 1
ATOM 616 C C . ALA A 1 79 ? -12.025 -6.754 -4.857 1.00 94.75 79 ALA A C 1
ATOM 618 O O . ALA A 1 79 ? -11.287 -7.731 -4.713 1.00 94.75 79 ALA A O 1
ATOM 619 N N . ALA A 1 80 ? -13.027 -6.728 -5.742 1.00 93.75 80 ALA A N 1
ATOM 620 C CA . ALA A 1 80 ? -13.379 -7.847 -6.610 1.00 93.75 80 ALA A CA 1
ATOM 621 C C . ALA A 1 80 ? -12.404 -8.041 -7.783 1.00 93.75 80 ALA A C 1
ATOM 623 O O . ALA A 1 80 ? -12.209 -9.179 -8.212 1.00 93.75 80 ALA A O 1
ATOM 624 N N . ASP A 1 81 ? -11.815 -6.961 -8.305 1.00 96.62 81 ASP A N 1
ATOM 625 C CA . ASP A 1 81 ? -10.921 -6.999 -9.467 1.00 96.62 81 ASP A CA 1
ATOM 626 C C . ASP A 1 81 ? -9.618 -6.197 -9.301 1.00 96.62 81 ASP A C 1
ATOM 628 O O . ASP A 1 81 ? -8.775 -6.229 -10.200 1.00 96.62 81 ASP A O 1
ATOM 632 N N . MET A 1 82 ? -9.397 -5.559 -8.147 1.00 98.56 82 MET A N 1
ATOM 633 C CA . MET A 1 82 ? -8.145 -4.876 -7.809 1.00 98.56 82 MET A CA 1
ATOM 634 C C . MET A 1 82 ? -7.499 -5.453 -6.543 1.00 98.56 82 MET A C 1
ATOM 636 O O . MET A 1 82 ? -8.181 -5.839 -5.586 1.00 98.56 82 MET A O 1
ATOM 640 N N . MET A 1 83 ? -6.165 -5.468 -6.511 1.00 98.38 83 MET A N 1
ATOM 641 C CA . MET A 1 83 ? -5.389 -5.853 -5.328 1.00 98.38 83 MET A CA 1
ATOM 642 C C . MET A 1 83 ? -4.258 -4.882 -5.009 1.00 98.38 83 MET A C 1
ATOM 644 O O . MET A 1 83 ? -3.759 -4.192 -5.894 1.00 98.38 83 MET A O 1
ATOM 648 N N . ALA A 1 84 ? -3.811 -4.899 -3.756 1.00 98.75 84 ALA A N 1
ATOM 649 C CA . ALA A 1 84 ? -2.565 -4.283 -3.316 1.00 98.75 84 ALA A CA 1
ATOM 650 C C . ALA A 1 84 ? -1.582 -5.339 -2.805 1.00 98.75 84 ALA A C 1
ATOM 652 O O . ALA A 1 84 ? -1.978 -6.304 -2.151 1.00 98.75 84 ALA A O 1
ATOM 653 N N . CYS A 1 85 ? -0.298 -5.160 -3.091 1.00 98.75 85 CYS A N 1
ATOM 654 C CA . CYS A 1 85 ? 0.767 -5.995 -2.552 1.00 98.75 85 CYS A CA 1
ATOM 655 C C . CYS A 1 85 ? 1.329 -5.357 -1.287 1.00 98.75 85 CYS A C 1
ATOM 657 O O . CYS 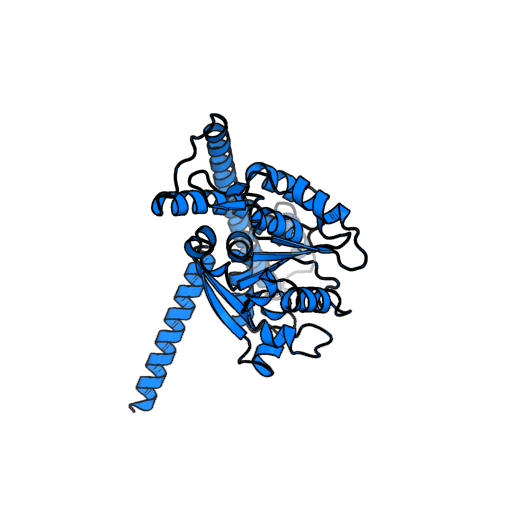A 1 85 ? 1.739 -4.202 -1.321 1.00 98.75 85 CYS A O 1
ATOM 659 N N . SER A 1 86 ? 1.389 -6.124 -0.203 1.00 98.62 86 SER A N 1
ATOM 660 C CA . SER A 1 86 ? 2.137 -5.752 0.995 1.00 98.62 86 SER A CA 1
ATOM 661 C C . SER A 1 86 ? 3.397 -6.603 1.063 1.00 98.62 86 SER A C 1
ATOM 663 O O . SER A 1 86 ? 3.339 -7.835 1.021 1.00 98.62 86 SER A O 1
ATOM 665 N N . HIS A 1 87 ? 4.551 -5.948 1.093 1.00 97.88 87 HIS A N 1
ATOM 666 C CA . HIS A 1 87 ? 5.839 -6.603 0.923 1.00 97.88 87 HIS A CA 1
ATOM 667 C C . HIS A 1 87 ? 6.960 -5.770 1.539 1.00 97.88 87 HIS A C 1
ATOM 669 O O . HIS A 1 87 ? 6.784 -4.602 1.892 1.00 97.88 87 HIS A O 1
ATOM 675 N N . ARG A 1 88 ? 8.142 -6.374 1.677 1.00 95.31 88 ARG A N 1
ATOM 676 C CA . ARG A 1 88 ? 9.343 -5.627 2.044 1.00 95.31 88 ARG A CA 1
ATOM 677 C C . ARG A 1 88 ? 10.095 -5.210 0.785 1.00 95.31 88 ARG A C 1
ATOM 679 O O . ARG A 1 88 ? 10.186 -5.967 -0.175 1.00 95.31 88 ARG A O 1
ATOM 686 N N . TRP A 1 89 ? 10.746 -4.056 0.863 1.00 94.31 89 TRP A N 1
ATOM 687 C CA . TRP A 1 89 ? 11.861 -3.755 -0.030 1.00 94.31 89 TRP A CA 1
ATOM 688 C C . TRP A 1 89 ? 13.079 -4.580 0.364 1.00 94.31 89 TRP A C 1
ATOM 690 O O . TRP A 1 89 ? 13.546 -4.455 1.503 1.00 94.31 89 TRP A O 1
ATOM 700 N N . ASP A 1 90 ? 13.575 -5.399 -0.561 1.00 92.19 90 ASP A N 1
ATOM 701 C CA . ASP A 1 90 ? 14.761 -6.218 -0.341 1.00 92.19 90 ASP A CA 1
ATOM 702 C C . ASP A 1 90 ? 16.016 -5.371 -0.181 1.00 92.19 90 ASP A C 1
ATOM 704 O O . ASP A 1 90 ? 16.835 -5.661 0.692 1.00 92.19 90 ASP A O 1
ATOM 708 N N . GLN A 1 91 ? 16.140 -4.331 -1.010 1.00 90.19 91 GLN A N 1
ATOM 709 C CA . GLN A 1 91 ? 17.245 -3.378 -1.019 1.00 90.19 91 GLN A CA 1
ATOM 710 C C . GLN A 1 91 ? 16.722 -1.945 -1.195 1.00 90.19 91 GLN A C 1
ATOM 712 O O . GLN A 1 91 ? 15.627 -1.764 -1.727 1.00 90.19 91 GLN A O 1
ATOM 717 N N . PRO A 1 92 ? 17.477 -0.912 -0.778 1.00 89.12 92 PRO A N 1
ATOM 718 C CA . PRO A 1 92 ? 17.066 0.486 -0.933 1.00 89.12 92 PRO A CA 1
ATOM 719 C C . PRO A 1 92 ? 16.830 0.925 -2.385 1.00 89.12 92 PRO A C 1
ATOM 721 O O . PRO A 1 92 ? 16.011 1.807 -2.632 1.00 89.12 92 PRO A O 1
ATOM 724 N N . GLU A 1 93 ? 17.546 0.336 -3.342 1.00 89.00 93 GLU A N 1
ATOM 725 C CA . GLU A 1 93 ? 17.505 0.734 -4.752 1.00 89.00 93 GLU A CA 1
ATOM 726 C C . GLU A 1 93 ? 16.359 0.068 -5.519 1.00 89.00 93 GLU A C 1
ATOM 728 O O . GLU A 1 93 ? 15.842 0.636 -6.483 1.00 89.00 93 GLU A O 1
ATOM 733 N N . HIS A 1 94 ? 15.973 -1.142 -5.113 1.00 92.38 94 HIS A N 1
ATOM 734 C CA . HIS A 1 94 ? 14.949 -1.926 -5.788 1.00 92.38 94 HIS A CA 1
ATOM 735 C C . HIS A 1 94 ? 14.327 -2.941 -4.817 1.00 92.38 94 HIS A C 1
ATOM 737 O O . HIS A 1 94 ? 15.057 -3.625 -4.089 1.00 92.38 94 HIS A O 1
ATOM 743 N N . PRO A 1 95 ? 12.992 -3.092 -4.815 1.00 94.50 95 PRO A N 1
ATOM 744 C CA . PRO A 1 95 ? 12.308 -3.926 -3.835 1.00 94.50 95 PRO A CA 1
ATOM 745 C C . PRO A 1 95 ? 12.528 -5.427 -4.036 1.00 94.50 95 PRO A C 1
ATOM 747 O O . PRO A 1 95 ? 12.396 -6.160 -3.070 1.00 94.50 95 PRO A O 1
ATOM 750 N N . ASP A 1 96 ? 12.836 -5.867 -5.258 1.00 96.19 96 ASP A N 1
ATOM 751 C CA . ASP A 1 96 ? 12.913 -7.283 -5.649 1.00 96.19 96 ASP A CA 1
ATOM 752 C C . ASP A 1 96 ? 14.016 -7.510 -6.697 1.00 96.19 96 ASP A C 1
ATOM 754 O O . ASP A 1 96 ? 13.755 -7.621 -7.894 1.00 96.19 96 ASP A O 1
ATOM 758 N N . ASN A 1 97 ? 15.282 -7.441 -6.281 1.00 91.44 97 ASN A N 1
ATOM 759 C CA . ASN A 1 97 ? 16.418 -7.550 -7.212 1.00 91.44 97 ASN A CA 1
ATOM 760 C C . ASN A 1 97 ? 16.523 -8.926 -7.882 1.00 91.44 97 ASN A C 1
ATOM 762 O O . ASN A 1 97 ? 17.024 -9.023 -9.000 1.00 91.44 97 ASN A O 1
ATOM 766 N N . GLU A 1 98 ? 16.071 -9.973 -7.194 1.00 92.69 98 GLU A N 1
ATOM 767 C CA . GLU A 1 98 ? 16.164 -11.359 -7.658 1.00 92.69 98 GLU A CA 1
ATOM 768 C C . GLU A 1 98 ? 14.905 -11.825 -8.409 1.00 92.69 98 GLU A C 1
ATOM 770 O O . GLU A 1 98 ? 14.884 -12.941 -8.923 1.00 92.69 98 GLU A O 1
ATOM 775 N N . GLY A 1 99 ? 13.856 -10.996 -8.482 1.00 96.25 99 GLY A N 1
ATOM 776 C CA . GLY A 1 99 ? 12.599 -11.332 -9.159 1.00 96.25 99 GLY A CA 1
ATOM 777 C C . GLY A 1 99 ? 11.715 -12.326 -8.395 1.00 96.25 99 GLY A C 1
ATOM 778 O O . GLY A 1 99 ? 10.746 -12.845 -8.951 1.00 96.25 99 GLY A O 1
ATOM 779 N N . VAL A 1 100 ? 12.038 -12.624 -7.134 1.00 97.19 100 VAL A N 1
ATOM 780 C CA . VAL A 1 100 ? 11.331 -13.614 -6.307 1.00 97.19 100 VAL A CA 1
ATOM 781 C C . VAL A 1 100 ? 9.918 -13.136 -5.981 1.00 97.19 100 VAL A C 1
ATOM 783 O O . VAL A 1 100 ? 8.974 -13.929 -6.013 1.00 97.19 100 VAL A O 1
ATOM 786 N N . GLN A 1 101 ? 9.757 -11.846 -5.684 1.00 98.19 101 GLN A N 1
ATOM 787 C CA . GLN A 1 101 ? 8.454 -11.253 -5.373 1.00 98.19 101 GLN A CA 1
ATOM 788 C C . GLN A 1 101 ? 7.572 -11.184 -6.624 1.00 98.19 101 GLN A C 1
ATOM 790 O O . GLN A 1 101 ? 6.397 -11.559 -6.576 1.00 98.19 101 GLN A O 1
ATOM 795 N N . LEU A 1 102 ? 8.154 -10.777 -7.758 1.00 98.12 102 LEU A N 1
ATOM 796 C CA . LEU A 1 102 ? 7.495 -10.757 -9.061 1.00 98.12 102 LEU A CA 1
ATOM 797 C C . LEU A 1 102 ? 7.028 -12.153 -9.475 1.00 98.12 102 LEU A C 1
ATOM 799 O O . LEU A 1 102 ? 5.888 -12.305 -9.910 1.00 98.12 102 LEU A O 1
ATOM 803 N N . GLU A 1 103 ? 7.873 -13.173 -9.330 1.00 97.94 103 GLU A N 1
ATOM 804 C CA . GLU A 1 103 ? 7.505 -14.540 -9.697 1.00 97.94 103 GLU A CA 1
ATOM 805 C C . GLU A 1 103 ? 6.404 -15.093 -8.786 1.00 97.94 103 GLU A C 1
ATOM 807 O O . GLU A 1 103 ? 5.437 -15.676 -9.275 1.00 97.94 103 GLU A O 1
ATOM 812 N N . ALA A 1 104 ? 6.478 -14.845 -7.474 1.00 98.12 104 ALA A N 1
ATOM 813 C CA . ALA A 1 104 ? 5.423 -15.236 -6.541 1.00 98.12 104 ALA A CA 1
ATOM 814 C C . ALA A 1 104 ? 4.070 -14.590 -6.892 1.00 98.12 104 ALA A C 1
ATOM 816 O O . ALA A 1 104 ? 3.041 -15.272 -6.925 1.00 98.12 104 ALA A O 1
ATOM 817 N N . LEU A 1 105 ? 4.071 -13.291 -7.206 1.00 98.44 105 LEU A N 1
ATOM 818 C CA . LEU A 1 105 ? 2.886 -12.573 -7.668 1.00 98.44 105 LEU A CA 1
ATOM 819 C C . LEU A 1 105 ? 2.369 -13.136 -8.999 1.00 98.44 105 LEU A C 1
ATOM 821 O O . LEU A 1 105 ? 1.176 -13.406 -9.138 1.00 98.44 105 LEU A O 1
ATOM 825 N N . ARG A 1 106 ? 3.255 -13.356 -9.974 1.00 98.19 106 ARG A N 1
ATOM 826 C CA . ARG A 1 106 ? 2.907 -13.906 -11.290 1.00 98.19 106 ARG A CA 1
ATOM 827 C C . ARG A 1 106 ? 2.259 -15.284 -11.171 1.00 98.19 106 ARG A C 1
ATOM 829 O O . ARG A 1 106 ? 1.250 -15.535 -11.832 1.00 98.19 106 ARG A O 1
ATOM 836 N N . LEU A 1 107 ? 2.806 -16.164 -10.333 1.00 97.81 107 LEU A N 1
ATOM 837 C CA . LEU A 1 107 ? 2.238 -17.487 -10.071 1.00 97.81 107 LEU A CA 1
ATOM 838 C C . LEU A 1 107 ? 0.849 -17.384 -9.439 1.00 97.81 107 LEU A C 1
ATOM 840 O O . LEU A 1 107 ? -0.072 -18.056 -9.903 1.00 97.81 107 LEU A O 1
ATOM 844 N N . PHE A 1 108 ? 0.668 -16.509 -8.447 1.00 98.19 108 PHE A N 1
ATOM 845 C CA . PHE A 1 108 ? -0.640 -16.268 -7.836 1.00 98.19 108 PHE A CA 1
ATOM 846 C C . PHE A 1 108 ? -1.676 -15.794 -8.864 1.00 98.19 108 PHE A C 1
ATOM 848 O O . PHE A 1 108 ? -2.752 -16.383 -8.962 1.00 98.19 108 PHE A O 1
ATOM 855 N N . LEU A 1 109 ? -1.337 -14.790 -9.679 1.00 98.31 109 LEU A N 1
ATOM 856 C CA . LEU A 1 109 ? -2.231 -14.248 -10.709 1.00 98.31 109 LEU A CA 1
ATOM 857 C C . LEU A 1 109 ? -2.633 -15.294 -11.761 1.00 98.31 109 LEU A C 1
ATOM 859 O O . LEU A 1 109 ? -3.751 -15.251 -12.270 1.00 98.31 109 LEU A O 1
ATOM 863 N N . LYS A 1 110 ? -1.743 -16.243 -12.087 1.00 98.00 110 LYS A N 1
ATOM 864 C CA . LYS A 1 110 ? -2.012 -17.308 -13.066 1.00 98.00 110 LYS A CA 1
ATOM 865 C C . LYS A 1 110 ? -2.796 -18.484 -12.493 1.00 98.00 110 LYS A C 1
ATOM 867 O O . LYS A 1 110 ? -3.653 -19.028 -13.189 1.00 98.00 110 LYS A O 1
ATOM 872 N N . ALA A 1 111 ? -2.461 -18.924 -11.283 1.00 96.81 111 ALA A N 1
ATOM 873 C CA . ALA A 1 111 ? -2.877 -20.228 -10.771 1.00 96.81 111 ALA A CA 1
ATOM 874 C C . ALA A 1 111 ? -4.009 -20.166 -9.735 1.00 96.81 111 ALA A C 1
ATOM 876 O O . ALA A 1 111 ? -4.799 -21.105 -9.656 1.00 96.81 111 ALA A O 1
ATOM 877 N N . ASP A 1 112 ? -4.107 -19.096 -8.940 1.00 95.50 112 ASP A N 1
ATOM 878 C CA . ASP A 1 112 ? -5.147 -18.975 -7.913 1.00 95.50 112 ASP A CA 1
ATOM 879 C C . ASP A 1 112 ? -6.436 -18.392 -8.527 1.00 95.50 112 ASP A C 1
ATOM 881 O O . ASP A 1 112 ? -6.376 -17.346 -9.179 1.00 95.50 112 ASP A O 1
ATOM 885 N N . PRO A 1 113 ? -7.624 -18.990 -8.305 1.00 94.25 113 PRO A N 1
ATOM 886 C CA . PRO A 1 113 ? -8.888 -18.466 -8.829 1.00 94.25 113 PRO A CA 1
ATOM 887 C C . PRO A 1 113 ? -9.219 -17.029 -8.401 1.00 94.25 113 PRO A C 1
ATOM 889 O O . PRO A 1 113 ? -9.978 -16.344 -9.088 1.00 94.25 113 PRO A O 1
ATOM 892 N N . ARG A 1 114 ? -8.696 -16.566 -7.256 1.00 93.06 114 ARG A N 1
ATOM 893 C CA . ARG A 1 114 ? -8.791 -15.160 -6.837 1.00 93.06 114 ARG A CA 1
ATOM 894 C C . ARG A 1 114 ? -7.880 -14.304 -7.701 1.00 93.06 114 ARG A C 1
ATOM 896 O O . ARG A 1 114 ? -8.351 -13.321 -8.257 1.00 93.06 114 ARG A O 1
ATOM 903 N N . GLY A 1 115 ? -6.625 -14.727 -7.861 1.00 96.31 115 GLY A N 1
ATOM 904 C CA . GLY A 1 115 ? -5.632 -14.076 -8.713 1.00 96.31 115 GLY A CA 1
ATOM 905 C C . GLY A 1 115 ? -6.120 -13.914 -10.150 1.00 96.31 115 GLY A C 1
ATOM 906 O O . GLY A 1 115 ? -6.051 -12.820 -10.699 1.00 96.31 115 GLY A O 1
ATOM 907 N N . GLN A 1 116 ? -6.729 -14.959 -10.713 1.00 96.56 116 GLN A N 1
ATOM 908 C CA . GLN A 1 116 ? -7.210 -14.979 -12.095 1.00 96.56 116 GLN A CA 1
ATOM 909 C C . GLN A 1 116 ? -8.264 -13.908 -12.411 1.00 96.56 116 GLN A C 1
ATOM 911 O O . GLN A 1 116 ? -8.335 -13.460 -13.556 1.00 96.56 116 GLN A O 1
ATOM 916 N N . LYS A 1 117 ? -9.052 -13.473 -11.420 1.00 96.38 117 LYS A N 1
ATOM 917 C CA . LYS A 1 117 ? -10.104 -12.451 -11.573 1.00 96.38 117 LYS A CA 1
ATOM 918 C C . LYS A 1 117 ? -9.584 -11.017 -11.483 1.00 96.38 117 LYS A C 1
ATOM 920 O O . LYS A 1 117 ? -10.301 -10.092 -11.859 1.00 96.38 117 LYS A O 1
ATOM 925 N N . LEU A 1 118 ? -8.370 -10.833 -10.967 1.00 98.00 118 LEU A N 1
ATOM 926 C CA . LEU A 1 118 ? -7.785 -9.516 -10.749 1.00 98.00 118 LEU A CA 1
ATOM 927 C C . LEU A 1 118 ? -7.324 -8.939 -12.082 1.00 98.00 118 LEU A C 1
ATOM 929 O O . LEU A 1 118 ? -6.585 -9.588 -12.823 1.00 98.00 118 LEU A O 1
ATOM 933 N N . LYS A 1 119 ? -7.766 -7.715 -12.351 1.00 98.50 119 LYS A N 1
ATOM 934 C CA . LYS A 1 119 ? -7.376 -6.911 -13.511 1.00 98.50 119 LYS A CA 1
ATOM 935 C C . LYS A 1 119 ? -6.245 -5.956 -13.170 1.00 98.50 119 LYS A C 1
ATOM 937 O O . LYS A 1 119 ? -5.416 -5.673 -14.019 1.00 98.50 119 LYS A O 1
ATOM 942 N N . TRP A 1 120 ? -6.208 -5.479 -11.929 1.00 98.75 120 TRP A N 1
ATOM 943 C CA . TRP A 1 120 ? -5.330 -4.388 -11.530 1.00 98.75 120 TRP A CA 1
ATOM 944 C C . TRP A 1 120 ? -4.539 -4.741 -10.279 1.00 98.75 120 TRP A C 1
ATOM 946 O O . TRP A 1 120 ? -5.095 -5.183 -9.270 1.00 98.75 120 TRP A O 1
ATOM 956 N N . VAL A 1 121 ? -3.232 -4.509 -10.338 1.00 98.75 121 VAL A N 1
ATOM 957 C CA . VAL A 1 121 ? -2.310 -4.733 -9.228 1.00 98.75 121 VAL A CA 1
ATOM 958 C C . VAL A 1 121 ? -1.673 -3.421 -8.814 1.00 98.75 121 VAL A C 1
ATOM 960 O O . VAL A 1 121 ? -1.087 -2.711 -9.626 1.00 98.75 121 VAL A O 1
ATOM 963 N N . TRP A 1 122 ? -1.752 -3.123 -7.524 1.00 98.81 122 TRP A N 1
ATOM 964 C CA . TRP A 1 122 ? -0.939 -2.100 -6.898 1.00 98.81 122 TRP A CA 1
ATOM 965 C C . TRP A 1 122 ? 0.278 -2.742 -6.244 1.00 98.81 122 TRP A C 1
ATOM 967 O O . TRP A 1 122 ? 0.143 -3.652 -5.424 1.00 98.81 122 TRP A O 1
ATOM 977 N N . TYR A 1 123 ? 1.462 -2.266 -6.602 1.00 98.62 123 TYR A N 1
ATOM 978 C CA . TYR A 1 123 ? 2.728 -2.660 -5.995 1.00 98.62 123 TYR A CA 1
ATOM 979 C C . TYR A 1 123 ? 3.616 -1.418 -5.978 1.00 98.62 123 TYR A C 1
ATOM 981 O O . TYR A 1 123 ? 3.810 -0.782 -7.012 1.00 98.62 123 TYR A O 1
ATOM 989 N N . ASP A 1 124 ? 4.117 -1.027 -4.808 1.00 96.00 124 ASP A N 1
ATOM 990 C CA . ASP A 1 124 ? 4.577 0.345 -4.561 1.00 96.00 124 ASP A CA 1
ATOM 991 C C . ASP A 1 124 ? 5.585 0.882 -5.596 1.00 96.00 124 ASP A C 1
ATOM 993 O O . ASP A 1 124 ? 5.475 2.022 -6.049 1.00 96.00 124 ASP A O 1
ATOM 997 N N . TYR A 1 125 ? 6.513 0.045 -6.050 1.00 96.94 125 TYR A N 1
ATOM 998 C CA . TYR A 1 125 ? 7.569 0.404 -6.983 1.00 96.94 125 TYR A CA 1
ATOM 999 C C . TYR A 1 125 ? 7.051 0.745 -8.380 1.00 96.94 125 TYR A C 1
ATOM 1001 O O . TYR A 1 125 ? 7.474 1.736 -8.984 1.00 96.94 125 TYR A O 1
ATOM 1009 N N . CYS A 1 126 ? 6.104 -0.050 -8.875 1.00 96.81 126 CYS A N 1
ATOM 1010 C CA . CYS A 1 126 ? 5.505 0.124 -10.192 1.00 96.81 126 CYS A CA 1
ATOM 1011 C C . CYS A 1 126 ? 4.225 0.977 -10.166 1.00 96.81 126 CYS A C 1
ATOM 1013 O O . CYS A 1 126 ? 3.753 1.405 -11.215 1.00 96.81 126 CYS A O 1
ATOM 1015 N N . SER A 1 127 ? 3.709 1.288 -8.975 1.00 98.19 127 SER A N 1
ATOM 1016 C CA . SER A 1 127 ? 2.491 2.073 -8.767 1.00 98.19 127 SER A CA 1
ATOM 1017 C C . SER A 1 127 ? 2.731 3.486 -8.242 1.00 98.19 127 SER A C 1
ATOM 1019 O O . SER A 1 127 ? 1.849 4.330 -8.373 1.00 98.19 127 SER A O 1
ATOM 1021 N N . MET A 1 128 ? 3.892 3.789 -7.654 1.00 96.62 128 MET A N 1
ATOM 1022 C CA . MET A 1 128 ? 4.233 5.124 -7.144 1.00 96.62 128 MET A CA 1
ATOM 1023 C C . MET A 1 128 ? 5.438 5.728 -7.877 1.00 96.62 128 MET A C 1
ATOM 1025 O O . MET A 1 128 ? 6.323 4.995 -8.319 1.00 96.62 128 MET A O 1
ATOM 1029 N N . PRO A 1 129 ? 5.550 7.069 -7.954 1.00 95.50 129 PRO A N 1
ATOM 1030 C CA . PRO A 1 129 ? 6.748 7.697 -8.504 1.00 95.50 129 PRO A CA 1
ATOM 1031 C C . PRO A 1 129 ? 8.012 7.422 -7.667 1.00 95.50 129 PRO A C 1
ATOM 1033 O O . PRO A 1 129 ? 8.068 7.740 -6.474 1.00 95.50 129 PRO A O 1
ATOM 1036 N N . GLN A 1 130 ? 9.078 6.917 -8.297 1.00 93.38 130 GLN A N 1
ATOM 1037 C CA . GLN A 1 130 ? 10.323 6.529 -7.616 1.00 93.38 130 GLN A CA 1
ATOM 1038 C C . GLN A 1 130 ? 11.354 7.660 -7.496 1.00 93.38 130 GLN A C 1
ATOM 1040 O O . GLN A 1 130 ? 11.413 8.559 -8.331 1.00 93.38 130 GLN A O 1
ATOM 1045 N N . ALA A 1 131 ? 12.132 7.649 -6.403 1.00 80.69 131 ALA A N 1
ATOM 1046 C CA . ALA A 1 131 ? 12.872 8.808 -5.881 1.00 80.69 131 ALA A CA 1
ATOM 1047 C C . ALA A 1 131 ? 13.946 9.382 -6.814 1.00 80.69 131 ALA A C 1
ATOM 1049 O O . ALA A 1 131 ? 14.144 10.596 -6.811 1.00 80.69 131 ALA A O 1
ATOM 1050 N N . GLN A 1 132 ? 14.624 8.538 -7.595 1.00 69.38 132 GLN A N 1
ATOM 1051 C CA . GLN A 1 132 ? 15.851 8.922 -8.295 1.00 69.38 132 GLN A CA 1
ATOM 1052 C C . GLN A 1 132 ? 15.632 10.041 -9.332 1.00 69.38 132 GLN A C 1
ATOM 1054 O O . GLN A 1 132 ? 16.574 10.771 -9.623 1.00 69.38 132 GLN A O 1
ATOM 1059 N N . TRP A 1 133 ? 14.393 10.248 -9.809 1.00 68.62 133 TRP A N 1
ATOM 1060 C CA . TRP A 1 133 ? 14.081 11.213 -10.874 1.00 68.62 133 TRP A CA 1
ATOM 1061 C C . TRP A 1 133 ? 12.735 11.938 -10.717 1.00 68.62 133 TRP A C 1
ATOM 1063 O O . TRP A 1 133 ? 12.186 12.417 -11.706 1.00 68.62 133 TRP A O 1
ATOM 1073 N N . ARG A 1 134 ? 12.178 12.043 -9.498 1.00 86.25 134 ARG A N 1
ATOM 1074 C CA . ARG A 1 134 ? 10.861 12.68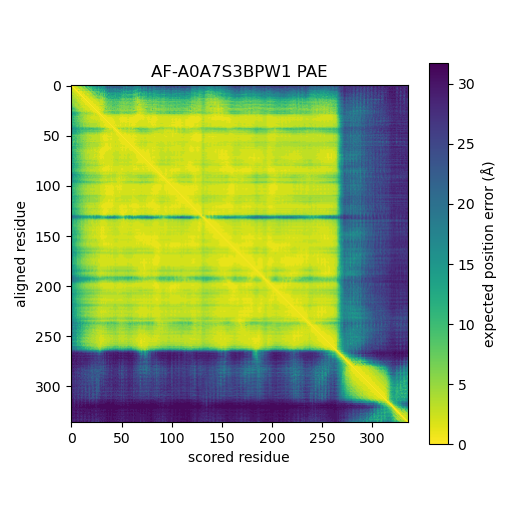9 -9.332 1.00 86.25 134 ARG A CA 1
ATOM 1075 C C . ARG A 1 134 ? 10.908 14.161 -9.729 1.00 86.25 134 ARG A C 1
ATOM 1077 O O . ARG A 1 134 ? 11.563 14.980 -9.081 1.00 86.25 134 ARG A O 1
ATOM 1084 N N . THR A 1 135 ? 10.088 14.522 -10.702 1.00 91.56 135 THR A N 1
ATOM 1085 C CA . THR A 1 135 ? 9.651 15.897 -10.925 1.00 91.56 135 THR A CA 1
ATOM 1086 C C . THR A 1 135 ? 8.923 16.442 -9.688 1.00 91.56 135 THR A C 1
ATOM 1088 O O . THR A 1 135 ? 8.463 15.711 -8.804 1.00 91.56 135 THR A O 1
ATOM 1091 N N . ALA A 1 136 ? 8.756 17.765 -9.615 1.00 90.19 136 ALA A N 1
ATOM 1092 C CA . ALA A 1 136 ? 7.991 18.383 -8.531 1.00 90.19 136 ALA A CA 1
ATOM 1093 C C . ALA A 1 136 ? 6.524 17.908 -8.488 1.00 90.19 136 ALA A C 1
ATOM 1095 O O . ALA A 1 136 ? 5.927 17.884 -7.411 1.00 90.19 136 ALA A O 1
ATOM 1096 N N . ALA A 1 137 ? 5.947 17.542 -9.638 1.00 89.38 137 ALA A N 1
ATOM 1097 C CA . ALA A 1 137 ? 4.607 16.965 -9.727 1.00 89.38 137 ALA A CA 1
ATOM 1098 C C . ALA A 1 137 ? 4.577 15.551 -9.136 1.00 89.38 137 ALA A C 1
ATOM 1100 O O . ALA A 1 137 ? 3.828 15.306 -8.195 1.00 89.38 137 ALA A O 1
ATOM 1101 N N . GLU A 1 138 ? 5.493 14.684 -9.563 1.00 92.94 138 GLU A N 1
ATOM 1102 C CA . GLU A 1 138 ? 5.622 13.320 -9.041 1.00 92.94 138 GLU A CA 1
ATOM 1103 C C . GLU A 1 138 ? 5.924 13.279 -7.544 1.00 92.94 138 GLU A C 1
ATOM 1105 O O . GLU A 1 138 ? 5.444 12.403 -6.830 1.00 92.94 138 GLU A O 1
ATOM 1110 N N . LYS A 1 139 ? 6.685 14.246 -7.021 1.00 92.81 139 LYS A N 1
ATOM 1111 C CA . LYS A 1 139 ? 6.890 14.361 -5.574 1.00 92.81 139 LYS A CA 1
ATOM 1112 C C . LYS A 1 139 ? 5.579 14.651 -4.838 1.00 92.81 139 LYS A C 1
ATOM 1114 O O . LYS A 1 139 ? 5.378 14.118 -3.750 1.00 92.81 139 LYS A O 1
ATOM 1119 N N . ARG A 1 140 ? 4.697 15.486 -5.399 1.00 90.94 140 ARG A N 1
ATOM 1120 C CA . ARG A 1 140 ? 3.373 15.757 -4.814 1.00 90.94 140 ARG A CA 1
ATOM 1121 C C . ARG A 1 140 ? 2.463 14.537 -4.908 1.00 90.94 140 ARG A C 1
ATOM 1123 O O . ARG A 1 140 ? 1.802 14.241 -3.919 1.00 90.94 140 ARG A O 1
ATOM 1130 N N . GLU A 1 141 ? 2.471 13.841 -6.043 1.00 92.81 141 GLU A N 1
ATOM 1131 C CA . GLU A 1 141 ? 1.745 12.577 -6.232 1.00 92.81 141 GLU A CA 1
ATOM 1132 C C . GLU A 1 141 ? 2.189 11.540 -5.199 1.00 92.81 141 GLU A C 1
ATOM 1134 O O . GLU A 1 141 ? 1.369 11.069 -4.419 1.00 92.81 141 GLU A O 1
ATOM 1139 N N . PHE A 1 142 ? 3.497 11.283 -5.095 1.00 94.12 142 PHE A N 1
ATOM 1140 C CA . PHE A 1 142 ? 4.068 10.351 -4.122 1.00 94.12 142 PHE A CA 1
ATOM 1141 C C . PHE A 1 142 ? 3.634 10.669 -2.686 1.00 94.12 142 PHE A C 1
ATOM 1143 O O . PHE A 1 142 ? 3.187 9.782 -1.965 1.00 94.12 142 PHE A O 1
ATOM 1150 N N . VAL A 1 143 ? 3.744 11.935 -2.263 1.00 91.69 143 VAL A N 1
ATOM 1151 C CA . VAL A 1 143 ? 3.351 12.345 -0.905 1.00 91.69 143 VAL A CA 1
ATOM 1152 C C . VAL A 1 143 ? 1.848 12.164 -0.689 1.00 91.69 143 VAL A C 1
ATOM 1154 O O . VAL A 1 143 ? 1.453 11.668 0.362 1.00 91.69 143 VAL A O 1
ATOM 1157 N N . GLY A 1 144 ? 1.017 12.532 -1.668 1.00 92.56 144 GLY A N 1
ATOM 1158 C CA . GLY A 1 144 ? -0.434 12.359 -1.589 1.00 92.56 144 GLY A CA 1
ATOM 1159 C C . GLY A 1 144 ? -0.836 10.889 -1.465 1.00 92.56 144 GLY A C 1
ATOM 1160 O O . GLY A 1 144 ? -1.607 10.542 -0.573 1.00 92.56 144 GLY A O 1
ATOM 1161 N N . MET A 1 145 ? -0.251 10.023 -2.293 1.00 95.62 145 MET A N 1
ATOM 1162 C CA . MET A 1 145 ? -0.476 8.578 -2.254 1.00 95.62 145 MET A CA 1
ATOM 1163 C C . MET A 1 145 ? -0.022 7.966 -0.927 1.00 95.62 145 MET A C 1
ATOM 1165 O O . MET A 1 145 ? -0.799 7.278 -0.272 1.00 95.62 145 MET A O 1
ATOM 1169 N N . LEU A 1 146 ? 1.199 8.272 -0.470 1.00 93.19 146 LEU A N 1
ATOM 1170 C CA . LEU A 1 146 ? 1.732 7.759 0.798 1.00 93.19 146 LEU A CA 1
ATOM 1171 C C . LEU A 1 146 ? 0.884 8.200 2.001 1.00 93.19 146 LEU A C 1
ATOM 1173 O O . LEU A 1 146 ? 0.759 7.489 3.001 1.00 93.19 146 LEU A O 1
ATOM 1177 N N . GLN A 1 147 ? 0.276 9.385 1.918 1.00 91.75 147 GLN A N 1
ATOM 1178 C CA . GLN A 1 147 ? -0.612 9.877 2.960 1.00 91.75 147 GLN A CA 1
ATOM 1179 C C . GLN A 1 147 ? -1.942 9.120 3.042 1.00 91.75 147 GLN A C 1
ATOM 1181 O O . GLN A 1 147 ? -2.542 9.135 4.115 1.00 91.75 147 GLN A O 1
ATOM 1186 N N . ASN A 1 148 ? -2.364 8.461 1.965 1.00 95.06 148 ASN A N 1
ATOM 1187 C CA . ASN A 1 148 ? -3.664 7.800 1.845 1.00 95.06 148 ASN A CA 1
ATOM 1188 C C . ASN A 1 148 ? -3.549 6.288 1.608 1.00 95.06 148 ASN A C 1
ATOM 1190 O O . ASN A 1 148 ? -4.551 5.625 1.358 1.00 95.06 148 ASN A O 1
ATOM 1194 N N . ILE A 1 149 ? -2.341 5.727 1.687 1.00 95.44 149 ILE A N 1
ATOM 1195 C CA . ILE A 1 149 ? -2.058 4.322 1.367 1.00 95.44 149 ILE A CA 1
ATOM 1196 C C . ILE A 1 149 ? -2.901 3.335 2.196 1.00 95.44 149 ILE A C 1
ATOM 1198 O O . ILE A 1 149 ? -3.214 2.238 1.747 1.00 95.44 149 ILE A O 1
ATOM 1202 N N . ASN A 1 150 ? -3.358 3.755 3.379 1.00 96.06 150 ASN A N 1
ATOM 1203 C CA . ASN A 1 150 ? -4.280 3.001 4.223 1.00 96.06 150 ASN A CA 1
ATOM 1204 C C . ASN A 1 150 ? -5.597 2.631 3.515 1.00 96.06 150 ASN A C 1
ATOM 1206 O O . ASN A 1 150 ? -6.179 1.599 3.842 1.00 96.06 150 ASN A O 1
ATOM 1210 N N . LEU A 1 151 ? -6.055 3.434 2.545 1.00 97.44 151 LEU A N 1
ATOM 1211 C CA . LEU A 1 151 ? -7.262 3.147 1.764 1.00 97.44 151 LEU A CA 1
ATOM 1212 C C . LEU A 1 151 ? -7.116 1.854 0.954 1.00 97.44 151 LEU A C 1
ATOM 1214 O O . LEU A 1 151 ? -8.050 1.058 0.909 1.00 97.44 151 LEU A O 1
ATOM 1218 N N . LEU A 1 152 ? -5.929 1.604 0.389 1.00 98.12 152 LEU A N 1
ATOM 1219 C CA . LEU A 1 152 ? -5.651 0.406 -0.405 1.00 98.12 152 LEU A CA 1
ATOM 1220 C C . LEU A 1 152 ? -5.787 -0.859 0.445 1.00 98.12 152 LEU A C 1
ATOM 1222 O O . LEU A 1 152 ? -6.525 -1.775 0.096 1.00 98.12 152 LEU A O 1
ATOM 1226 N N . TYR A 1 153 ? -5.116 -0.893 1.596 1.00 98.06 153 TYR A N 1
ATOM 1227 C CA . TYR A 1 153 ? -5.079 -2.088 2.441 1.00 98.06 153 TYR A CA 1
ATOM 1228 C C . TYR A 1 153 ? -6.387 -2.317 3.214 1.00 98.06 153 TYR A C 1
ATOM 1230 O O . TYR A 1 153 ? -6.761 -3.459 3.495 1.00 98.06 153 TYR A O 1
ATOM 1238 N N . LEU A 1 154 ? -7.143 -1.251 3.494 1.00 97.00 154 LEU A N 1
ATOM 1239 C CA . LEU A 1 154 ? -8.497 -1.365 4.034 1.00 97.00 154 LEU A CA 1
ATOM 1240 C C . LEU A 1 154 ? -9.519 -1.810 2.975 1.00 97.00 154 LEU A C 1
ATOM 1242 O O . LEU A 1 154 ? -10.442 -2.547 3.308 1.00 97.00 154 LEU A O 1
ATOM 1246 N N . GLY A 1 155 ? -9.374 -1.358 1.728 1.00 96.12 155 GLY A N 1
ATOM 1247 C CA . GLY A 1 155 ? -10.418 -1.459 0.708 1.00 96.12 155 GLY A CA 1
ATOM 1248 C C . GLY A 1 155 ? -10.250 -2.554 -0.337 1.00 96.12 155 GLY A C 1
ATOM 1249 O O . GLY A 1 155 ? -11.229 -2.909 -0.988 1.00 96.12 155 GLY A O 1
ATOM 1250 N N . LEU A 1 156 ? -9.043 -3.088 -0.523 1.00 97.88 156 LEU A N 1
ATOM 1251 C CA . LEU A 1 156 ? -8.742 -4.045 -1.591 1.00 97.88 156 LEU A CA 1
ATOM 1252 C C . LEU A 1 156 ? -8.502 -5.459 -1.072 1.00 97.88 156 LEU A C 1
ATOM 1254 O O . LEU A 1 156 ? -8.380 -5.699 0.131 1.00 97.88 156 LEU A O 1
ATOM 1258 N N . THR A 1 157 ? -8.396 -6.405 -2.004 1.00 96.75 157 THR A N 1
ATOM 1259 C CA . THR A 1 157 ? -7.712 -7.667 -1.721 1.00 96.75 157 THR A CA 1
ATOM 1260 C C . THR A 1 157 ? -6.216 -7.385 -1.525 1.00 96.75 157 THR A C 1
ATOM 1262 O O . THR A 1 157 ? -5.623 -6.646 -2.308 1.00 96.75 157 THR A O 1
ATOM 1265 N N . VAL A 1 158 ? -5.588 -7.956 -0.498 1.00 98.44 158 VAL A N 1
ATOM 1266 C CA . VAL A 1 158 ? -4.174 -7.728 -0.169 1.00 98.44 158 VAL A CA 1
ATOM 1267 C C . VAL A 1 158 ? -3.363 -9.006 -0.353 1.00 98.44 158 VAL A C 1
ATOM 1269 O O . VAL A 1 158 ? -3.607 -10.017 0.303 1.00 98.44 158 VAL A O 1
ATOM 1272 N N . PHE A 1 159 ? -2.371 -8.965 -1.234 1.00 98.69 159 PHE A N 1
ATOM 1273 C CA . PHE A 1 159 ? -1.409 -10.047 -1.410 1.00 98.69 159 PHE A CA 1
ATOM 1274 C C . PHE A 1 159 ? -0.170 -9.765 -0.561 1.00 98.69 159 PHE A C 1
ATOM 1276 O O . PHE A 1 159 ? 0.582 -8.830 -0.827 1.00 98.69 159 PHE A O 1
ATOM 1283 N N . ILE A 1 160 ? 0.013 -10.550 0.493 1.00 98.81 160 ILE A N 1
ATOM 1284 C CA . ILE A 1 160 ? 1.091 -10.402 1.464 1.00 98.81 160 ILE A CA 1
ATOM 1285 C C . ILE A 1 160 ? 2.242 -11.321 1.068 1.00 98.81 160 ILE A C 1
ATOM 1287 O O . ILE A 1 160 ? 2.120 -12.548 1.111 1.00 98.81 160 ILE A O 1
ATOM 1291 N N . LEU A 1 161 ? 3.373 -10.717 0.727 1.00 98.62 161 LEU A N 1
ATOM 1292 C CA . LEU A 1 161 ? 4.628 -11.397 0.432 1.00 98.62 161 LEU A CA 1
ATOM 1293 C C . LEU A 1 161 ? 5.447 -11.518 1.721 1.00 98.62 161 LEU A C 1
ATOM 1295 O O . LEU A 1 161 ? 6.165 -10.605 2.127 1.00 98.62 161 LEU A O 1
ATOM 1299 N N . MET A 1 162 ? 5.290 -12.659 2.388 1.00 98.19 162 MET A N 1
ATOM 1300 C CA . MET A 1 162 ? 5.837 -12.937 3.712 1.00 98.19 162 MET A CA 1
ATOM 1301 C C . MET A 1 162 ? 7.253 -13.503 3.623 1.00 98.19 162 MET A C 1
ATOM 1303 O O . MET A 1 162 ? 7.461 -14.618 3.143 1.00 98.19 162 MET A O 1
ATOM 1307 N N . ASP A 1 163 ? 8.221 -12.785 4.175 1.00 96.88 163 ASP A N 1
ATOM 1308 C CA . ASP A 1 163 ? 9.565 -13.295 4.420 1.00 96.88 163 ASP A CA 1
ATOM 1309 C C . ASP A 1 163 ? 9.872 -13.356 5.931 1.00 96.88 163 ASP A C 1
ATOM 1311 O O . ASP A 1 163 ? 9.009 -13.112 6.774 1.00 96.88 163 ASP A O 1
ATOM 1315 N N . ARG A 1 164 ? 11.113 -13.682 6.307 1.00 96.25 164 ARG A N 1
ATOM 1316 C CA . ARG A 1 164 ? 11.510 -13.799 7.724 1.00 96.25 164 ARG A CA 1
ATOM 1317 C C . ARG A 1 164 ? 11.588 -12.464 8.469 1.00 96.25 164 ARG A C 1
ATOM 1319 O O . ARG A 1 164 ? 11.601 -12.469 9.694 1.00 96.25 164 ARG A O 1
ATOM 1326 N N . THR A 1 165 ? 11.682 -11.344 7.758 1.00 94.62 165 THR A N 1
ATOM 1327 C CA . THR A 1 165 ? 11.873 -10.008 8.349 1.00 94.62 165 THR A CA 1
ATOM 1328 C C . THR A 1 165 ? 10.621 -9.140 8.276 1.00 94.62 165 THR A C 1
ATOM 1330 O O . THR A 1 165 ? 10.562 -8.087 8.911 1.00 94.62 165 THR A O 1
ATOM 1333 N N . TYR A 1 166 ? 9.599 -9.602 7.559 1.00 97.31 166 TYR A N 1
ATOM 1334 C CA . TYR A 1 166 ? 8.333 -8.926 7.330 1.00 97.31 166 TYR A CA 1
ATOM 1335 C C . TYR A 1 166 ? 7.696 -8.457 8.641 1.00 97.31 166 TYR A C 1
ATOM 1337 O O . TYR A 1 166 ? 7.375 -7.280 8.788 1.00 97.31 166 TYR A O 1
ATOM 1345 N N . MET A 1 167 ? 7.584 -9.341 9.635 1.00 95.25 167 MET A N 1
ATOM 1346 C CA . MET A 1 167 ? 6.974 -9.024 10.936 1.00 95.25 167 MET A CA 1
ATOM 1347 C C . MET A 1 167 ? 7.818 -8.077 11.802 1.00 95.25 167 MET A C 1
ATOM 1349 O O . MET A 1 167 ? 7.371 -7.663 12.861 1.00 95.25 167 MET A O 1
ATOM 1353 N N . GLY A 1 168 ? 9.027 -7.710 11.370 1.00 95.19 168 GLY A N 1
ATOM 1354 C CA . GLY A 1 168 ? 9.879 -6.754 12.073 1.00 95.19 168 GLY A CA 1
ATOM 1355 C C . GLY A 1 168 ? 9.709 -5.306 11.616 1.00 95.19 168 GLY A C 1
ATOM 1356 O O . GLY A 1 168 ? 10.258 -4.419 12.261 1.00 95.19 168 GLY A O 1
ATOM 1357 N N . ARG A 1 169 ? 8.996 -5.021 10.516 1.00 95.44 169 ARG A N 1
ATOM 1358 C CA . ARG A 1 169 ? 8.912 -3.664 9.935 1.00 95.44 169 ARG A CA 1
ATOM 1359 C C . ARG A 1 169 ? 7.545 -3.018 10.160 1.00 95.44 169 ARG A C 1
ATOM 1361 O O . ARG A 1 169 ? 6.532 -3.700 10.243 1.00 95.44 169 ARG A O 1
ATOM 1368 N N . PHE A 1 170 ? 7.522 -1.693 10.280 1.00 96.88 170 PHE A N 1
ATOM 1369 C CA . PHE A 1 170 ? 6.307 -0.925 10.558 1.00 96.88 170 PHE A CA 1
ATOM 1370 C C . PHE A 1 170 ? 5.265 -1.054 9.444 1.00 96.88 170 PHE A C 1
ATOM 1372 O O . PHE A 1 170 ? 4.130 -1.426 9.721 1.00 96.88 170 PHE A O 1
ATOM 1379 N N . TRP A 1 171 ? 5.655 -0.762 8.199 1.00 96.50 171 TRP A N 1
ATOM 1380 C CA . TRP A 1 171 ? 4.735 -0.731 7.060 1.00 96.50 171 TRP A CA 1
ATOM 1381 C C . TRP A 1 171 ? 4.071 -2.087 6.829 1.00 96.50 171 TRP A C 1
ATOM 1383 O O . TRP A 1 171 ? 2.857 -2.189 6.916 1.00 96.50 171 TRP A O 1
ATOM 1393 N N . THR A 1 172 ? 4.860 -3.146 6.690 1.00 97.56 172 THR A N 1
ATOM 1394 C CA . THR A 1 172 ? 4.378 -4.522 6.498 1.00 97.56 172 THR A CA 1
ATOM 1395 C C . THR A 1 172 ? 3.376 -4.967 7.571 1.00 97.56 172 THR A C 1
ATOM 1397 O O . THR A 1 172 ? 2.374 -5.615 7.266 1.00 97.56 172 THR A O 1
ATOM 1400 N N . GLN A 1 173 ? 3.607 -4.597 8.834 1.00 98.06 173 GLN A N 1
ATOM 1401 C CA . GLN A 1 173 ? 2.690 -4.894 9.936 1.00 98.06 173 GLN A CA 1
ATOM 1402 C C . GLN A 1 173 ? 1.424 -4.028 9.905 1.00 98.06 173 GLN A C 1
ATOM 1404 O O . GLN A 1 173 ? 0.325 -4.546 10.097 1.00 98.06 173 GLN A O 1
ATOM 1409 N N . PHE A 1 174 ? 1.553 -2.728 9.634 1.00 97.94 174 PHE A N 1
ATOM 1410 C CA . PHE A 1 174 ? 0.417 -1.810 9.513 1.00 97.94 174 PHE A CA 1
ATOM 1411 C C . PHE A 1 174 ? -0.526 -2.215 8.369 1.00 97.94 174 PHE A C 1
ATOM 1413 O O . PHE A 1 174 ? -1.745 -2.250 8.537 1.00 97.94 174 PHE A O 1
ATOM 1420 N N . GLU A 1 175 ? 0.044 -2.582 7.227 1.00 98.25 175 GLU A N 1
ATOM 1421 C CA . GLU A 1 175 ? -0.669 -3.043 6.036 1.00 98.25 175 GLU A CA 1
ATOM 1422 C C . GLU A 1 175 ? -1.361 -4.390 6.278 1.00 98.25 175 GLU A C 1
ATOM 1424 O O . GLU A 1 175 ? -2.543 -4.549 5.955 1.00 98.25 175 GLU A O 1
ATOM 1429 N N . ALA A 1 176 ? -0.664 -5.335 6.923 1.00 98.31 176 ALA A N 1
ATOM 1430 C CA . ALA A 1 176 ? -1.245 -6.610 7.330 1.00 98.31 176 ALA A CA 1
ATOM 1431 C C . ALA A 1 176 ? -2.436 -6.403 8.274 1.00 98.31 176 ALA A C 1
ATOM 1433 O O . ALA A 1 176 ? -3.506 -6.960 8.028 1.00 98.31 176 ALA A O 1
ATOM 1434 N N . TRP A 1 177 ? -2.296 -5.556 9.299 1.00 98.31 177 TRP A N 1
ATOM 1435 C CA . TRP A 1 177 ? -3.390 -5.235 10.212 1.00 98.31 177 TRP A CA 1
ATOM 1436 C C . TRP A 1 177 ? -4.616 -4.694 9.473 1.00 98.31 177 TRP A C 1
ATOM 1438 O O . TRP A 1 177 ? -5.704 -5.251 9.636 1.00 98.31 177 TRP A O 1
ATOM 1448 N N . LEU A 1 178 ? -4.446 -3.678 8.617 1.00 98.06 178 LEU A N 1
ATOM 1449 C CA . LEU A 1 178 ? -5.540 -3.088 7.832 1.00 98.06 178 LEU A CA 1
ATOM 1450 C C . LEU A 1 178 ? -6.234 -4.107 6.918 1.00 98.06 178 LEU A C 1
ATOM 1452 O O . LEU A 1 178 ? -7.463 -4.099 6.813 1.00 98.06 178 LEU A O 1
ATOM 1456 N N . SER A 1 179 ? -5.474 -5.018 6.305 1.00 97.94 179 SER A N 1
ATOM 1457 C CA . SER A 1 179 ? -6.027 -6.084 5.455 1.00 97.94 179 SER A CA 1
ATOM 1458 C C . SER A 1 179 ? -6.940 -7.059 6.210 1.00 97.94 179 SER A C 1
ATOM 1460 O O . SER A 1 179 ? -7.814 -7.695 5.617 1.00 97.94 179 SER A O 1
ATOM 1462 N N . MET A 1 180 ? -6.760 -7.153 7.530 1.00 97.88 180 MET A N 1
ATOM 1463 C CA . MET A 1 180 ? -7.532 -8.015 8.422 1.00 97.88 180 MET A CA 1
ATOM 1464 C C . MET A 1 180 ? -8.666 -7.272 9.137 1.00 97.88 180 MET A C 1
ATOM 1466 O O . MET A 1 180 ? -9.430 -7.904 9.867 1.00 97.88 180 MET A O 1
ATOM 1470 N N . GLN A 1 181 ? -8.811 -5.961 8.919 1.00 96.88 181 GLN A N 1
ATOM 1471 C CA . GLN A 1 181 ? -9.922 -5.172 9.450 1.00 96.88 181 GLN A CA 1
ATOM 1472 C C . GLN A 1 181 ? -11.069 -5.055 8.442 1.00 96.88 181 GLN A C 1
ATOM 1474 O O . GLN A 1 181 ? -10.928 -5.311 7.246 1.00 96.88 181 GLN A O 1
ATOM 1479 N N . ARG A 1 182 ? -12.233 -4.632 8.921 1.00 94.62 182 ARG A N 1
ATOM 1480 C CA . ARG A 1 182 ? -13.356 -4.165 8.108 1.00 94.62 182 ARG A CA 1
ATOM 1481 C C . ARG A 1 182 ? -13.945 -2.897 8.710 1.00 94.62 182 ARG A C 1
ATOM 1483 O O . ARG A 1 182 ? -13.854 -2.670 9.918 1.00 94.62 182 ARG A O 1
ATOM 1490 N N . ALA A 1 183 ? -14.599 -2.116 7.861 1.00 94.50 183 ALA A N 1
ATOM 1491 C CA . ALA A 1 183 ? -15.378 -0.968 8.286 1.00 94.50 183 ALA A CA 1
ATOM 1492 C C . ALA A 1 183 ? -16.655 -1.388 9.037 1.00 94.50 183 ALA A C 1
ATOM 1494 O O . ALA A 1 183 ? -17.302 -2.384 8.694 1.00 94.50 183 ALA A O 1
ATOM 1495 N N . SER A 1 184 ? -17.024 -0.630 10.072 1.00 93.75 184 SER A N 1
ATOM 1496 C CA . SER A 1 184 ? -18.270 -0.803 10.824 1.00 93.75 184 SER A CA 1
ATOM 1497 C C . SER A 1 184 ? -18.686 0.491 11.527 1.00 93.75 184 SER A C 1
ATOM 1499 O O . SER A 1 184 ? -17.859 1.381 11.720 1.00 93.75 184 SER A O 1
ATOM 1501 N N . GLY A 1 185 ? -19.938 0.573 11.995 1.00 91.25 185 GLY A N 1
ATOM 1502 C CA . GLY A 1 185 ? -20.403 1.700 12.819 1.00 91.25 185 GLY A CA 1
ATOM 1503 C C . GLY A 1 185 ? -19.633 1.875 14.139 1.00 91.25 185 GLY A C 1
ATOM 1504 O O . GLY A 1 185 ? -19.654 2.954 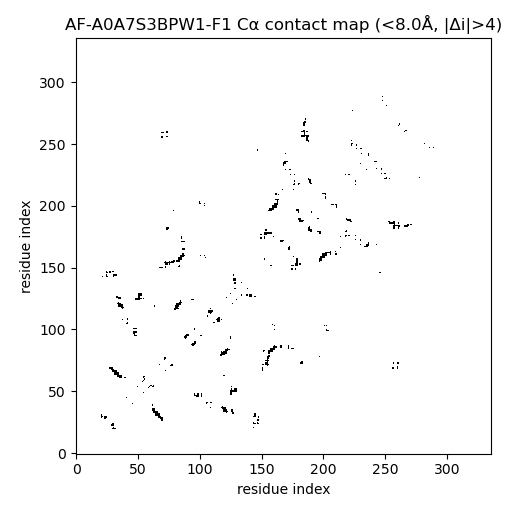14.717 1.00 91.25 185 GLY A O 1
ATOM 1505 N N . ASN A 1 186 ? -18.896 0.849 14.587 1.00 91.81 186 ASN A N 1
ATOM 1506 C CA . ASN A 1 186 ? -18.014 0.909 15.760 1.00 91.81 186 ASN A CA 1
ATOM 1507 C C . ASN A 1 186 ? -16.547 1.217 15.395 1.00 91.81 186 ASN A C 1
ATOM 1509 O O . ASN A 1 186 ? -15.698 1.306 16.283 1.00 91.81 186 ASN A O 1
ATOM 1513 N N . GLY A 1 187 ? -16.246 1.440 14.114 1.00 95.00 187 GLY A N 1
ATOM 1514 C CA . GLY A 1 187 ? -14.913 1.742 13.594 1.00 95.00 187 GLY A CA 1
ATOM 1515 C C . GLY A 1 187 ? -14.292 0.542 12.899 1.00 95.00 187 GLY A C 1
ATOM 1516 O O . GLY A 1 187 ? -15.002 -0.290 12.319 1.00 95.00 187 GLY A O 1
ATOM 1517 N N . LEU A 1 188 ? -12.966 0.460 12.955 1.00 96.12 188 LEU A N 1
ATOM 1518 C CA . LEU A 1 188 ? -12.197 -0.665 12.445 1.00 96.12 188 LEU A CA 1
ATOM 1519 C C . LEU A 1 188 ? -12.345 -1.854 13.394 1.00 96.12 188 LEU A C 1
ATOM 1521 O O . LEU A 1 188 ? -11.939 -1.810 14.556 1.00 96.12 188 LEU A O 1
ATOM 1525 N N . VAL A 1 189 ? -12.937 -2.927 12.880 1.00 95.50 189 VAL A N 1
ATOM 1526 C CA . VAL A 1 189 ? -13.149 -4.178 13.615 1.00 95.50 189 VAL A CA 1
ATOM 1527 C C . VAL A 1 189 ? -12.613 -5.352 12.812 1.00 95.50 189 VAL A C 1
ATOM 1529 O O . VAL A 1 189 ? -12.528 -5.273 11.587 1.00 95.50 189 VAL A O 1
ATOM 1532 N N . SER A 1 190 ? -12.327 -6.467 13.479 1.00 95.44 190 SER A N 1
ATOM 1533 C CA . SER A 1 190 ? -11.852 -7.688 12.831 1.00 95.44 190 SER A CA 1
ATOM 1534 C C . SER A 1 190 ? -12.759 -8.114 11.670 1.00 95.44 190 SER A C 1
ATOM 1536 O O . SER A 1 190 ? -13.990 -8.207 11.800 1.00 95.44 190 SER A O 1
ATOM 1538 N N . ALA A 1 191 ? -12.151 -8.401 10.521 1.00 92.75 191 ALA A N 1
ATOM 1539 C CA . ALA A 1 191 ? -12.841 -8.992 9.386 1.00 92.75 191 ALA A CA 1
ATOM 1540 C C . ALA A 1 191 ? -13.150 -10.477 9.635 1.00 92.75 191 ALA A C 1
ATOM 1542 O O . ALA A 1 191 ? -12.448 -11.180 10.371 1.00 92.75 191 ALA A O 1
ATOM 1543 N N . SER A 1 192 ? -14.210 -10.967 8.986 1.00 87.69 192 SER A N 1
ATOM 1544 C CA . SER A 1 192 ? -14.553 -12.388 9.024 1.00 87.69 192 SER A CA 1
ATOM 1545 C C . SER A 1 192 ? -13.453 -13.222 8.372 1.00 87.69 192 SER A C 1
ATOM 1547 O O . SER A 1 192 ? -13.036 -12.944 7.249 1.00 87.69 192 SER A O 1
ATOM 1549 N N . GLN A 1 193 ? -13.040 -14.292 9.049 1.00 85.62 193 GLN A N 1
ATOM 1550 C CA . GLN A 1 193 ? -12.066 -15.243 8.510 1.00 85.62 193 GLN A CA 1
ATOM 1551 C C . GLN A 1 193 ? -12.694 -16.243 7.524 1.00 85.62 193 GLN A C 1
ATOM 1553 O O . GLN A 1 193 ? -11.972 -16.995 6.880 1.00 85.62 193 GLN A O 1
ATOM 1558 N N . ALA A 1 194 ? -14.024 -16.244 7.363 1.00 83.88 194 ALA A N 1
ATOM 1559 C CA . ALA A 1 194 ? -14.700 -17.103 6.387 1.00 83.88 194 ALA A CA 1
ATOM 1560 C C . ALA A 1 194 ? -14.442 -16.671 4.930 1.00 83.88 194 ALA A C 1
ATOM 1562 O O . ALA A 1 194 ? -14.540 -17.484 4.016 1.00 83.88 194 ALA A O 1
ATOM 1563 N N . ALA A 1 195 ? -14.118 -15.393 4.717 1.00 80.31 195 ALA A N 1
ATOM 1564 C CA . ALA A 1 195 ? -13.795 -14.823 3.413 1.00 80.31 195 ALA A CA 1
ATOM 1565 C C . ALA A 1 195 ? -12.740 -13.716 3.593 1.00 80.31 195 ALA A C 1
ATOM 1567 O O . ALA A 1 195 ? -13.079 -12.530 3.565 1.00 80.31 195 ALA A O 1
ATOM 1568 N N . PRO A 1 196 ? -11.470 -14.081 3.852 1.00 89.62 196 PRO A N 1
ATOM 1569 C CA . PRO A 1 196 ? -10.426 -13.102 4.112 1.00 89.62 196 PRO A CA 1
ATOM 1570 C C . PRO A 1 196 ? -10.148 -12.267 2.859 1.00 89.62 196 PRO A C 1
ATOM 1572 O O . PRO A 1 196 ? -10.059 -12.797 1.751 1.00 89.62 196 PRO A O 1
ATOM 1575 N N . ARG A 1 197 ? -9.936 -10.960 3.048 1.00 92.69 197 ARG A N 1
ATOM 1576 C CA . ARG A 1 197 ? -9.477 -10.043 1.989 1.00 92.69 197 ARG A CA 1
ATOM 1577 C C . ARG A 1 197 ? -7.970 -10.114 1.762 1.00 92.69 197 ARG A C 1
ATOM 1579 O O . ARG A 1 197 ? -7.417 -9.240 1.113 1.00 92.69 197 ARG A O 1
ATOM 1586 N N . TYR A 1 198 ? -7.288 -11.112 2.306 1.00 96.38 198 TYR A N 1
ATOM 1587 C CA . TYR A 1 198 ? -5.846 -11.239 2.188 1.00 96.38 198 TYR A CA 1
ATOM 1588 C C . TYR A 1 198 ? -5.445 -12.632 1.706 1.00 96.38 198 TYR A C 1
ATOM 1590 O O . TYR A 1 198 ? -6.147 -13.626 1.913 1.00 96.38 198 TYR A O 1
ATOM 1598 N N . VAL A 1 199 ? -4.282 -12.701 1.068 1.00 97.06 199 VAL A N 1
ATOM 1599 C CA . VAL A 1 199 ? -3.611 -13.938 0.665 1.00 97.06 199 VAL A CA 1
ATOM 1600 C C . VAL A 1 199 ? -2.159 -13.824 1.094 1.00 97.06 199 VAL A C 1
ATOM 1602 O O . VAL A 1 199 ? -1.520 -12.832 0.772 1.00 97.06 199 VAL A O 1
ATOM 1605 N N . ILE A 1 200 ? -1.635 -14.814 1.816 1.00 98.25 200 ILE A N 1
ATOM 1606 C CA . ILE A 1 200 ? -0.255 -14.779 2.315 1.00 98.25 200 ILE A CA 1
ATOM 1607 C C . ILE A 1 200 ? 0.581 -15.810 1.564 1.00 98.25 200 ILE A C 1
ATOM 1609 O O . ILE A 1 200 ? 0.348 -17.017 1.678 1.00 98.25 200 ILE A O 1
ATOM 1613 N N . GLN A 1 201 ? 1.587 -15.334 0.839 1.00 98.25 201 GLN A N 1
ATOM 1614 C CA . GLN A 1 201 ? 2.567 -16.159 0.149 1.00 98.25 201 GLN A CA 1
ATOM 1615 C C . GLN A 1 201 ? 3.926 -16.012 0.829 1.00 98.25 201 GLN A C 1
ATOM 1617 O O . GLN A 1 201 ? 4.474 -14.916 0.902 1.00 98.25 201 GLN A O 1
ATOM 1622 N N . CYS A 1 202 ? 4.483 -17.122 1.314 1.00 98.25 202 CYS A N 1
ATOM 1623 C CA . CYS A 1 202 ? 5.842 -17.122 1.842 1.00 98.25 202 CYS A CA 1
ATOM 1624 C C . CYS A 1 202 ? 6.858 -17.117 0.695 1.00 98.25 202 CYS A C 1
ATOM 1626 O O . CYS A 1 202 ? 6.703 -17.860 -0.277 1.00 98.25 202 CYS A O 1
ATOM 1628 N N . ILE A 1 203 ? 7.893 -16.291 0.827 1.00 97.94 203 ILE A N 1
ATOM 1629 C CA . ILE A 1 203 ? 8.976 -16.108 -0.148 1.00 97.94 203 ILE A CA 1
ATOM 1630 C C . ILE A 1 203 ? 10.348 -16.240 0.527 1.00 97.94 203 ILE A C 1
ATOM 1632 O O . ILE A 1 203 ? 10.438 -16.337 1.751 1.00 97.94 203 ILE A O 1
ATOM 1636 N N . HIS A 1 204 ? 11.423 -16.306 -0.267 1.00 95.81 204 HIS A N 1
ATOM 1637 C CA . HIS A 1 204 ? 12.809 -16.473 0.210 1.00 95.81 204 HIS A CA 1
ATOM 1638 C C . HIS A 1 204 ? 12.994 -17.634 1.214 1.00 95.81 204 HIS A C 1
ATOM 1640 O O . HIS A 1 204 ? 13.770 -17.549 2.168 1.00 95.81 204 HIS A O 1
ATOM 1646 N N . GLY A 1 205 ? 12.234 -18.723 1.045 1.00 94.94 205 GLY A N 1
ATOM 1647 C CA . GLY A 1 205 ? 12.283 -19.883 1.942 1.00 94.94 205 GLY A CA 1
ATOM 1648 C C . GLY A 1 205 ? 11.766 -19.611 3.362 1.00 94.94 205 GLY A C 1
ATOM 1649 O O . GLY A 1 205 ? 12.156 -20.308 4.306 1.00 94.94 205 GLY A O 1
ATOM 1650 N N . ALA A 1 206 ? 10.931 -18.587 3.555 1.00 97.31 206 ALA A N 1
ATOM 1651 C CA . ALA A 1 206 ? 10.188 -18.396 4.793 1.00 97.31 206 ALA A CA 1
ATOM 1652 C C . ALA A 1 206 ? 9.213 -19.569 5.025 1.00 97.31 206 ALA A C 1
ATOM 1654 O O . ALA A 1 206 ? 8.564 -20.018 4.079 1.00 97.31 206 ALA A O 1
ATOM 1655 N N . PRO A 1 207 ? 9.111 -20.098 6.257 1.00 97.06 207 PRO A N 1
ATOM 1656 C CA . PRO A 1 207 ? 8.222 -21.215 6.540 1.00 97.06 207 PRO A CA 1
ATOM 1657 C C . PRO A 1 207 ? 6.768 -20.746 6.654 1.00 97.06 207 PRO A C 1
ATOM 1659 O O . PRO A 1 207 ? 6.494 -19.687 7.218 1.00 97.06 207 PRO A O 1
ATOM 1662 N N . ASP A 1 208 ? 5.830 -21.595 6.230 1.00 95.19 208 ASP A N 1
ATOM 1663 C CA . ASP A 1 208 ? 4.386 -21.318 6.281 1.00 95.19 208 ASP A CA 1
ATOM 1664 C C . ASP A 1 208 ? 3.859 -21.016 7.694 1.00 95.19 208 ASP A C 1
ATOM 1666 O O . ASP A 1 208 ? 2.846 -20.335 7.844 1.00 95.19 208 ASP A O 1
ATOM 1670 N N . MET A 1 209 ? 4.566 -21.449 8.742 1.00 96.38 209 MET A N 1
ATOM 1671 C CA . MET A 1 209 ? 4.237 -21.111 10.131 1.00 96.38 209 MET A CA 1
ATOM 1672 C C . MET A 1 209 ? 4.221 -19.594 10.385 1.00 96.38 209 MET A C 1
ATOM 1674 O O . MET A 1 209 ? 3.447 -19.131 11.219 1.00 96.38 209 MET A O 1
ATOM 1678 N N . LEU A 1 210 ? 4.994 -18.801 9.630 1.00 97.12 210 LEU A N 1
ATOM 1679 C CA . LEU A 1 210 ? 4.947 -17.337 9.727 1.00 97.12 210 LEU A CA 1
ATOM 1680 C C . LEU A 1 210 ? 3.616 -16.752 9.237 1.00 97.12 210 LEU A C 1
ATOM 1682 O O . LEU A 1 210 ? 3.212 -15.693 9.710 1.00 97.12 210 LEU A O 1
ATOM 1686 N N . LYS A 1 211 ? 2.894 -17.441 8.340 1.00 96.62 211 LYS A N 1
ATOM 1687 C CA . LYS A 1 211 ? 1.544 -17.024 7.925 1.00 96.62 211 LYS A CA 1
ATOM 1688 C C . LYS A 1 211 ? 0.582 -17.089 9.107 1.00 96.62 211 LYS A C 1
ATOM 1690 O O . LYS A 1 211 ? -0.168 -16.148 9.337 1.00 96.62 211 LYS A O 1
ATOM 1695 N N . LEU A 1 212 ? 0.636 -18.190 9.862 1.00 95.62 212 LEU A N 1
ATOM 1696 C CA . LEU A 1 212 ? -0.193 -18.394 11.051 1.00 95.62 212 LEU A CA 1
ATOM 1697 C C . LEU A 1 212 ? 0.143 -17.362 12.127 1.00 95.62 212 LEU A C 1
ATOM 1699 O O . LEU A 1 212 ? -0.767 -16.717 12.637 1.00 95.62 212 LEU A O 1
ATOM 1703 N N . ALA A 1 213 ? 1.436 -17.145 12.384 1.00 97.44 213 ALA A N 1
ATOM 1704 C CA . ALA A 1 213 ? 1.897 -16.140 13.335 1.00 97.44 213 ALA A CA 1
ATOM 1705 C C . ALA A 1 213 ? 1.412 -14.729 12.963 1.00 97.44 213 ALA A C 1
ATOM 1707 O O . ALA A 1 213 ? 0.946 -14.002 13.830 1.00 97.44 213 ALA A O 1
ATOM 1708 N N . LEU A 1 214 ? 1.451 -14.343 11.679 1.00 97.88 214 LEU A N 1
ATOM 1709 C CA . LEU A 1 214 ? 0.942 -13.038 11.247 1.00 97.88 214 LEU A CA 1
ATOM 1710 C C . LEU A 1 214 ? -0.570 -12.894 11.490 1.00 97.88 214 LEU A C 1
ATOM 1712 O O . LEU A 1 214 ? -1.021 -11.843 11.944 1.00 97.88 214 LEU A O 1
ATOM 1716 N N . VAL A 1 215 ? -1.356 -13.927 11.176 1.00 97.19 215 VAL A N 1
ATOM 1717 C CA . VAL A 1 215 ? -2.816 -13.903 11.371 1.00 97.19 215 VAL A CA 1
ATOM 1718 C C . VAL A 1 215 ? -3.167 -13.864 12.856 1.00 97.19 215 VAL A C 1
ATOM 1720 O O . VAL A 1 215 ? -4.037 -13.089 13.253 1.00 97.19 215 VAL A O 1
ATOM 1723 N N . GLU A 1 216 ? -2.488 -14.655 13.684 1.00 96.44 216 GLU A N 1
ATOM 1724 C CA . GLU A 1 216 ? -2.636 -14.619 15.142 1.00 96.44 216 GLU A CA 1
ATOM 1725 C C . GLU A 1 216 ? -2.300 -13.229 15.699 1.00 96.44 216 GLU A C 1
ATOM 1727 O O . GLU A 1 216 ? -3.060 -12.673 16.492 1.00 96.44 216 GLU A O 1
ATOM 1732 N N . GLU A 1 217 ? -1.216 -12.631 15.208 1.00 96.88 217 GLU A N 1
ATOM 1733 C CA . GLU A 1 217 ? -0.706 -11.344 15.672 1.00 96.88 217 GLU A CA 1
ATOM 1734 C C . GLU A 1 217 ? -1.654 -10.171 15.378 1.00 96.88 217 GLU A C 1
ATOM 1736 O O . GLU A 1 217 ? -1.694 -9.229 16.174 1.00 96.88 217 GLU A O 1
ATOM 1741 N N . TRP A 1 218 ? -2.405 -10.204 14.266 1.00 97.50 218 TRP A N 1
ATOM 1742 C CA . TRP A 1 218 ? -3.123 -9.027 13.744 1.00 97.50 218 TRP A CA 1
ATOM 1743 C C . TRP A 1 218 ? -4.632 -9.182 13.527 1.00 97.50 218 TRP A C 1
ATOM 1745 O O . TRP A 1 218 ? -5.339 -8.170 13.503 1.00 97.50 218 TRP A O 1
ATOM 1755 N N . SER A 1 219 ? -5.164 -10.399 13.387 1.00 95.12 219 SER A N 1
ATOM 1756 C CA . SER A 1 219 ? -6.558 -10.583 12.943 1.00 95.12 219 SER A CA 1
ATOM 1757 C C . SER A 1 219 ? -7.616 -10.148 13.957 1.00 95.12 219 SER A C 1
ATOM 1759 O O . SER A 1 219 ? -8.720 -9.796 13.551 1.00 95.12 219 SER A O 1
ATOM 1761 N N . GLN A 1 220 ? -7.294 -10.158 15.254 1.00 94.62 220 GLN A N 1
ATOM 1762 C CA . GLN A 1 220 ? -8.201 -9.780 16.350 1.00 94.62 220 GLN A CA 1
ATOM 1763 C C . GLN A 1 220 ? -7.720 -8.543 17.119 1.00 94.62 220 GLN A C 1
ATOM 1765 O O . GLN A 1 220 ? -7.942 -8.408 18.322 1.00 94.62 220 GLN A O 1
ATOM 1770 N N . VAL A 1 221 ? -7.028 -7.638 16.426 1.00 95.50 221 VAL A N 1
ATOM 1771 C CA . VAL A 1 221 ? -6.397 -6.460 17.026 1.00 95.50 221 VAL A CA 1
ATOM 1772 C C . VAL A 1 221 ? -7.210 -5.198 16.746 1.00 95.50 221 VAL A C 1
ATOM 1774 O O . VAL A 1 221 ? -7.401 -4.809 15.596 1.00 95.50 221 VAL A O 1
A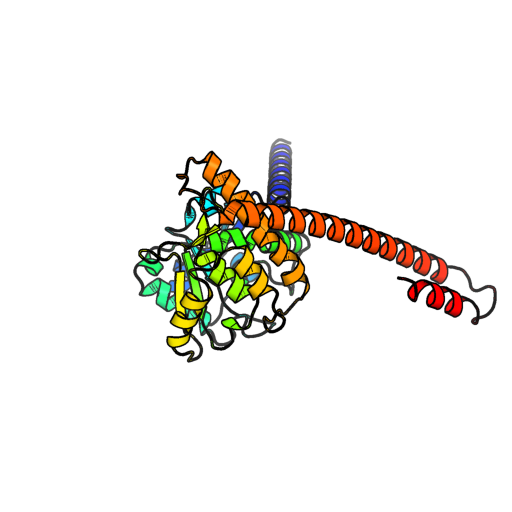TOM 1777 N N . THR A 1 222 ? -7.641 -4.517 17.810 1.00 95.88 222 THR A N 1
ATOM 1778 C CA . THR A 1 222 ? -8.322 -3.212 17.728 1.00 95.88 222 THR A CA 1
ATOM 1779 C C . THR A 1 222 ? -7.358 -2.094 17.325 1.00 95.88 222 THR A C 1
ATOM 1781 O O . THR A 1 222 ? -6.146 -2.222 17.497 1.00 95.88 222 THR A O 1
ATOM 1784 N N . ALA A 1 223 ? -7.882 -0.951 16.867 1.00 96.88 223 ALA A N 1
ATOM 1785 C CA . ALA A 1 223 ? -7.070 0.220 16.513 1.00 96.88 223 ALA A CA 1
ATOM 1786 C C . ALA A 1 223 ? -6.118 0.660 17.646 1.00 96.88 223 ALA A C 1
ATOM 1788 O O . ALA A 1 223 ? -4.937 0.910 17.410 1.00 96.88 223 ALA A O 1
ATOM 1789 N N . THR A 1 224 ? -6.593 0.675 18.896 1.00 96.56 224 THR A N 1
ATOM 1790 C CA . THR A 1 224 ? -5.776 1.032 20.068 1.00 96.56 224 THR A CA 1
ATOM 1791 C C . THR A 1 224 ? -4.639 0.045 20.311 1.00 96.56 224 THR A C 1
ATOM 1793 O O . THR A 1 224 ? -3.503 0.455 20.546 1.00 96.56 224 THR A O 1
ATOM 1796 N N . VAL A 1 225 ? -4.913 -1.261 20.236 1.00 96.81 225 VAL A N 1
ATOM 1797 C CA . VAL A 1 225 ? -3.871 -2.280 20.428 1.00 96.81 225 VAL A CA 1
ATOM 1798 C C . VAL A 1 225 ? -2.878 -2.246 19.264 1.00 96.81 225 VAL A C 1
ATOM 1800 O O . VAL A 1 225 ? -1.673 -2.311 19.503 1.00 96.81 225 VAL A O 1
ATOM 1803 N N . ALA A 1 226 ? -3.350 -2.056 18.028 1.00 97.88 226 ALA A N 1
ATOM 1804 C CA . ALA A 1 226 ? -2.483 -1.927 16.861 1.00 97.88 226 ALA A CA 1
ATOM 1805 C C . ALA A 1 226 ? -1.535 -0.737 16.986 1.00 97.88 226 ALA A C 1
ATOM 1807 O O . ALA A 1 226 ? -0.333 -0.893 16.783 1.00 97.88 226 ALA A O 1
ATOM 1808 N N . HIS A 1 227 ? -2.052 0.426 17.390 1.00 97.81 227 HIS A N 1
ATOM 1809 C CA . HIS A 1 227 ? -1.234 1.602 17.655 1.00 97.81 227 HIS A CA 1
ATOM 1810 C C . HIS A 1 227 ? -0.121 1.294 18.664 1.00 97.81 227 HIS A C 1
ATOM 1812 O O . HIS A 1 227 ? 1.046 1.583 18.397 1.00 97.81 227 HIS A O 1
ATOM 1818 N N . THR A 1 228 ? -0.452 0.672 19.799 1.00 97.25 228 THR A N 1
ATOM 1819 C CA . THR A 1 228 ? 0.529 0.316 20.837 1.00 97.25 228 THR A CA 1
ATOM 1820 C C . THR A 1 228 ? 1.600 -0.641 20.314 1.00 97.25 228 THR A C 1
ATOM 1822 O O . THR A 1 228 ? 2.786 -0.378 20.509 1.00 97.25 228 THR A O 1
ATOM 1825 N N . LYS A 1 229 ? 1.205 -1.708 19.605 1.00 97.44 229 LYS A N 1
ATOM 1826 C CA . LYS A 1 229 ? 2.138 -2.689 19.021 1.00 97.44 229 LYS A CA 1
ATOM 1827 C C . LYS A 1 229 ? 3.061 -2.037 17.988 1.00 97.44 229 LYS A C 1
ATOM 1829 O O . LYS A 1 229 ? 4.276 -2.144 18.090 1.00 97.44 229 LYS A O 1
ATOM 1834 N N . LEU A 1 230 ? 2.506 -1.276 17.045 1.00 97.12 230 LEU A N 1
ATOM 1835 C CA . LEU A 1 230 ? 3.275 -0.615 15.980 1.00 97.12 230 LEU A CA 1
ATOM 1836 C C . LEU A 1 230 ? 4.201 0.500 16.498 1.00 97.12 230 LEU A C 1
ATOM 1838 O O . LEU A 1 230 ? 5.226 0.803 15.876 1.00 97.12 230 LEU A O 1
ATOM 1842 N N . SER A 1 231 ? 3.864 1.098 17.644 1.00 95.94 231 SER A N 1
ATOM 1843 C CA . SER A 1 231 ? 4.690 2.103 18.327 1.00 95.94 231 SER A CA 1
ATOM 1844 C C . SER A 1 231 ? 5.904 1.505 19.043 1.00 95.94 231 SER A C 1
ATOM 1846 O O . SER A 1 231 ? 6.796 2.256 19.442 1.00 95.94 231 SER A O 1
ATOM 1848 N N . ALA A 1 232 ? 5.964 0.181 19.214 1.00 95.25 232 ALA A N 1
ATOM 1849 C CA . ALA A 1 232 ? 7.043 -0.471 19.939 1.00 95.25 232 ALA A CA 1
ATOM 1850 C C . ALA A 1 232 ? 8.417 -0.241 19.275 1.00 95.25 232 ALA A C 1
ATOM 1852 O O . ALA A 1 232 ? 8.535 0.011 18.069 1.00 95.25 232 ALA A O 1
ATOM 1853 N N . LYS A 1 233 ? 9.471 -0.272 20.102 1.00 92.75 233 LYS A N 1
ATOM 1854 C CA . LYS A 1 233 ? 10.849 0.074 19.703 1.00 92.75 233 LYS A CA 1
ATOM 1855 C C . LYS A 1 233 ? 11.486 -0.960 18.776 1.00 92.75 233 LYS A C 1
ATOM 1857 O O . LYS A 1 233 ? 12.365 -0.619 17.994 1.00 92.75 233 LYS A O 1
ATOM 1862 N N . ASP A 1 234 ? 11.074 -2.211 18.901 1.00 92.94 234 ASP A N 1
ATOM 1863 C CA . ASP A 1 234 ? 11.526 -3.345 18.101 1.00 92.94 234 ASP A CA 1
ATOM 1864 C C . ASP A 1 234 ? 10.910 -3.361 16.695 1.00 92.94 234 ASP A C 1
ATOM 1866 O O . ASP A 1 234 ? 11.513 -3.919 15.778 1.00 92.94 234 ASP A O 1
ATOM 1870 N N . VAL A 1 235 ? 9.789 -2.664 16.485 1.00 95.12 235 VAL A N 1
ATOM 1871 C CA . VAL A 1 235 ? 9.226 -2.426 15.153 1.00 95.12 235 VAL A CA 1
ATOM 1872 C C . VAL A 1 235 ? 10.117 -1.445 14.382 1.00 95.12 235 VAL A C 1
ATOM 1874 O O . VAL A 1 235 ? 10.203 -0.258 14.698 1.00 95.12 235 VAL A O 1
ATOM 1877 N N . GLN A 1 236 ? 10.770 -1.929 13.334 1.00 93.31 236 GLN A N 1
ATOM 1878 C CA . GLN A 1 236 ? 11.740 -1.181 12.541 1.00 93.31 236 GLN A CA 1
ATOM 1879 C C . GLN A 1 236 ? 11.074 -0.291 11.492 1.00 93.31 236 GLN A C 1
ATOM 1881 O O . GLN A 1 236 ? 10.038 -0.625 10.914 1.00 93.31 236 GLN A O 1
ATOM 1886 N N . VAL A 1 237 ? 11.710 0.832 11.179 1.00 91.38 237 VAL A N 1
ATOM 1887 C CA . VAL A 1 237 ? 11.311 1.712 10.080 1.00 91.38 237 VAL A CA 1
ATOM 1888 C C . VAL A 1 237 ? 12.556 2.295 9.424 1.00 91.38 237 VAL A C 1
ATOM 1890 O O . VAL A 1 237 ? 13.547 2.569 10.092 1.00 91.38 237 VAL A O 1
ATOM 1893 N N . THR A 1 238 ? 12.520 2.467 8.106 1.00 84.25 238 THR A N 1
ATOM 1894 C CA . THR A 1 238 ? 13.640 3.066 7.365 1.00 84.25 238 THR A CA 1
ATOM 1895 C C . THR A 1 238 ? 13.680 4.584 7.557 1.00 84.25 238 THR A C 1
ATOM 1897 O O . THR A 1 238 ? 14.750 5.183 7.578 1.00 84.25 238 THR A O 1
ATOM 1900 N N . ASN A 1 239 ? 12.513 5.205 7.739 1.00 86.25 239 ASN A N 1
ATOM 1901 C CA . ASN A 1 239 ? 12.354 6.626 8.000 1.00 86.25 239 ASN A CA 1
ATOM 1902 C C . ASN A 1 239 ? 11.434 6.830 9.211 1.00 86.25 239 ASN A C 1
ATOM 1904 O O . ASN A 1 239 ? 10.241 6.547 9.144 1.00 86.25 239 ASN A O 1
ATOM 1908 N N . GLN A 1 240 ? 11.974 7.348 10.316 1.00 88.81 240 GLN A N 1
ATOM 1909 C CA . GLN A 1 240 ? 11.213 7.536 11.555 1.00 88.81 240 GLN A CA 1
ATOM 1910 C C . GLN A 1 240 ? 9.969 8.422 11.371 1.00 88.81 240 GLN A C 1
ATOM 1912 O O . GLN A 1 240 ? 8.940 8.176 12.001 1.00 88.81 240 GLN A O 1
ATOM 1917 N N . SER A 1 241 ? 10.021 9.381 10.440 1.00 88.00 241 SER A N 1
ATOM 1918 C CA . SER A 1 241 ? 8.873 10.239 10.142 1.00 88.00 241 SER A CA 1
ATOM 1919 C C . SER A 1 241 ? 7.672 9.477 9.568 1.00 88.00 241 SER A C 1
ATOM 1921 O O . SER A 1 241 ? 6.552 9.973 9.671 1.00 88.00 241 SER A O 1
ATOM 1923 N N . ASP A 1 242 ? 7.859 8.270 9.016 1.00 87.94 242 ASP A N 1
ATOM 1924 C CA . ASP A 1 242 ? 6.745 7.423 8.577 1.00 87.94 242 ASP A CA 1
ATOM 1925 C C . ASP A 1 242 ? 5.914 6.980 9.784 1.00 87.94 242 ASP A C 1
ATOM 1927 O O . ASP A 1 242 ? 4.697 7.149 9.792 1.00 87.94 242 ASP A O 1
ATOM 1931 N N . LYS A 1 243 ? 6.567 6.491 10.848 1.00 90.56 243 LYS A N 1
ATOM 1932 C CA . LYS A 1 243 ? 5.886 6.118 12.096 1.00 90.56 243 LYS A CA 1
ATOM 1933 C C . LYS A 1 243 ? 5.147 7.310 12.697 1.00 90.56 243 LYS A C 1
ATOM 1935 O O . LYS A 1 243 ? 3.964 7.205 13.009 1.00 90.56 243 LYS A O 1
ATOM 1940 N N . GLU A 1 244 ? 5.823 8.450 12.809 1.00 89.75 244 GLU A N 1
ATOM 1941 C CA . GLU A 1 244 ? 5.258 9.680 13.380 1.00 89.75 244 GLU A CA 1
ATOM 1942 C C . GLU A 1 244 ? 4.031 10.179 12.603 1.00 89.75 244 GLU A C 1
ATOM 1944 O O . GLU A 1 244 ? 3.072 10.674 13.194 1.00 89.75 244 GLU A O 1
ATOM 1949 N N . GLN A 1 245 ? 4.034 10.030 11.276 1.00 88.88 245 GLN A N 1
ATOM 1950 C CA . GLN A 1 245 ? 2.931 10.473 10.426 1.00 88.88 245 GLN A CA 1
ATOM 1951 C C . GLN A 1 245 ? 1.774 9.474 10.354 1.00 88.88 245 GLN A C 1
ATOM 1953 O O . GLN A 1 245 ? 0.631 9.898 10.175 1.00 88.88 245 GLN A O 1
ATOM 1958 N N . GLN A 1 246 ? 2.047 8.171 10.436 1.00 90.94 246 GLN A N 1
ATOM 1959 C CA . GLN A 1 246 ? 1.049 7.127 10.184 1.00 90.94 246 GLN A CA 1
ATOM 1960 C C . GLN A 1 246 ? 0.393 6.605 11.465 1.00 90.94 246 GLN A C 1
ATOM 1962 O O . GLN A 1 246 ? -0.793 6.288 11.435 1.00 90.94 246 GLN A O 1
ATOM 1967 N N . LEU A 1 247 ? 1.089 6.592 12.608 1.00 93.62 247 LEU A N 1
ATOM 1968 C CA . LEU A 1 247 ? 0.495 6.162 13.882 1.00 93.62 247 LEU A CA 1
ATOM 1969 C C . LEU A 1 247 ? -0.766 6.968 14.256 1.00 93.62 247 LEU A C 1
ATOM 1971 O O . LEU A 1 247 ? -1.798 6.343 14.504 1.00 93.62 247 LEU A O 1
ATOM 1975 N N . PRO A 1 248 ? -0.785 8.318 14.196 1.00 92.19 248 PRO A N 1
ATOM 1976 C CA . PRO A 1 248 ? -2.006 9.075 14.487 1.00 92.19 248 PRO A CA 1
ATOM 1977 C C . PRO A 1 248 ? -3.156 8.780 13.513 1.00 92.19 248 PRO A C 1
ATOM 1979 O O . PRO A 1 248 ? -4.325 8.978 13.849 1.00 92.19 248 PRO A O 1
ATOM 1982 N N . LYS A 1 249 ? -2.849 8.303 12.299 1.00 90.75 249 LYS A N 1
ATOM 1983 C CA . LYS A 1 249 ? -3.872 7.981 11.301 1.00 90.75 249 LYS A CA 1
ATOM 1984 C C . LYS A 1 249 ? -4.623 6.700 11.601 1.00 90.75 249 LYS A C 1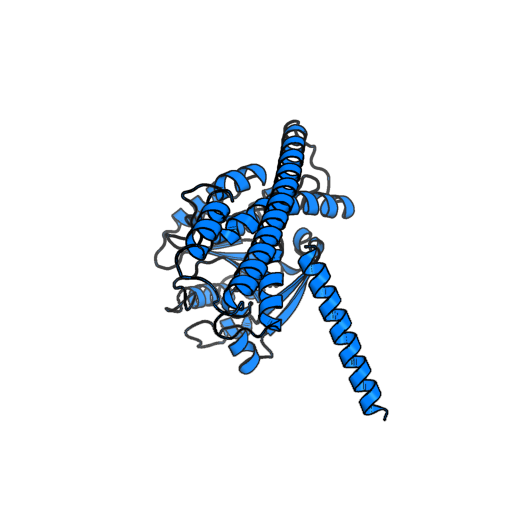
ATOM 1986 O O . LYS A 1 249 ? -5.728 6.564 11.098 1.00 90.75 249 LYS A O 1
ATOM 1991 N N . ILE A 1 250 ? -4.087 5.807 12.433 1.00 95.12 250 ILE A N 1
ATOM 1992 C CA . ILE A 1 250 ? -4.829 4.637 12.918 1.00 95.12 250 ILE A CA 1
ATOM 1993 C C . ILE A 1 250 ? -6.144 5.095 13.561 1.00 95.12 250 ILE A C 1
ATOM 1995 O O . ILE A 1 250 ? -7.216 4.625 13.187 1.00 95.12 250 ILE A O 1
ATOM 1999 N N . PHE A 1 251 ? -6.070 6.080 14.458 1.00 95.19 251 PHE A N 1
ATOM 2000 C CA . PHE A 1 251 ? -7.246 6.633 15.128 1.00 95.19 251 PHE A CA 1
ATOM 2001 C C . PHE A 1 251 ? -8.100 7.504 14.209 1.00 95.19 251 PHE A C 1
ATOM 2003 O O . PHE A 1 251 ? -9.324 7.413 14.245 1.00 95.19 251 PHE A O 1
ATOM 2010 N N . ALA A 1 252 ? -7.474 8.331 13.365 1.00 93.00 252 ALA A N 1
ATOM 2011 C CA . ALA A 1 252 ? -8.224 9.160 12.422 1.00 93.00 252 ALA A CA 1
ATOM 2012 C C . ALA A 1 252 ? -9.042 8.304 11.439 1.00 93.00 252 ALA A C 1
ATOM 2014 O O . ALA A 1 252 ? -10.194 8.621 11.162 1.00 93.00 252 ALA A O 1
ATOM 2015 N N . LEU A 1 253 ? -8.466 7.198 10.958 1.00 94.38 253 LEU A N 1
ATOM 2016 C CA . LEU A 1 253 ? -9.147 6.245 10.089 1.00 94.38 253 LEU A CA 1
ATOM 2017 C C . LEU A 1 253 ? -10.259 5.505 10.830 1.00 94.38 253 LEU A C 1
ATOM 2019 O O . LEU A 1 253 ? -11.349 5.377 10.288 1.00 94.38 253 LEU A O 1
ATOM 2023 N N . ASP A 1 254 ? -10.012 5.060 12.064 1.00 96.00 254 ASP A N 1
ATOM 2024 C CA . ASP A 1 254 ? -11.023 4.411 12.906 1.00 96.00 254 ASP A CA 1
ATOM 2025 C C . ASP A 1 254 ? -12.270 5.292 13.100 1.00 96.00 254 ASP A C 1
ATOM 2027 O O . ASP A 1 254 ? -13.394 4.812 12.959 1.00 96.00 254 ASP A O 1
ATOM 2031 N N . ILE A 1 255 ? -12.081 6.596 13.329 1.00 94.25 255 ILE A N 1
ATOM 2032 C CA . ILE A 1 255 ? -13.175 7.575 13.427 1.00 94.25 255 ILE A CA 1
ATOM 2033 C C . ILE A 1 255 ? -13.862 7.781 12.079 1.00 94.25 255 ILE A C 1
ATOM 2035 O O . ILE A 1 255 ? -15.082 7.664 11.994 1.00 94.25 255 ILE A O 1
ATOM 2039 N N . ALA A 1 256 ? -13.099 8.049 11.021 1.00 92.62 256 ALA A N 1
ATOM 2040 C CA . ALA A 1 256 ? -13.671 8.333 9.708 1.00 92.62 256 ALA A CA 1
ATOM 2041 C C . ALA A 1 256 ? -14.481 7.135 9.169 1.00 92.62 256 ALA A C 1
ATOM 2043 O O . ALA A 1 256 ? -15.535 7.303 8.559 1.00 92.62 256 ALA A O 1
ATOM 2044 N N . VAL A 1 257 ? -14.050 5.909 9.479 1.00 93.81 257 VAL A N 1
ATOM 2045 C CA . VAL A 1 257 ? -14.795 4.676 9.201 1.00 93.81 257 VAL A CA 1
ATOM 2046 C C . VAL A 1 257 ? -16.131 4.627 9.948 1.00 93.81 257 VAL A C 1
ATOM 2048 O O . VAL A 1 257 ? -17.123 4.211 9.350 1.00 93.81 257 VAL A O 1
ATOM 2051 N N . ARG A 1 258 ? -16.200 5.056 11.219 1.00 94.31 258 ARG A N 1
ATOM 2052 C CA . ARG A 1 258 ? -17.475 5.125 11.968 1.00 94.31 258 ARG A CA 1
ATOM 2053 C C . ARG A 1 258 ? -18.462 6.056 11.288 1.00 94.31 258 ARG A C 1
ATOM 2055 O O . ARG A 1 258 ? -19.629 5.700 11.137 1.00 94.31 258 ARG A O 1
ATOM 2062 N N . GLU A 1 259 ? -17.993 7.233 10.888 1.00 92.19 259 GLU A N 1
ATOM 2063 C CA . GLU A 1 259 ? -18.816 8.258 10.246 1.00 92.19 259 GLU A CA 1
ATOM 2064 C C . GLU A 1 259 ? -19.395 7.744 8.923 1.00 92.19 259 GLU A C 1
ATOM 2066 O O . GLU A 1 259 ? -20.607 7.806 8.714 1.00 92.19 259 GLU A O 1
ATOM 2071 N N . VAL A 1 260 ? -18.548 7.143 8.081 1.00 92.12 260 VAL A N 1
ATOM 2072 C CA . VAL A 1 260 ? -18.950 6.548 6.798 1.00 92.12 260 VAL A CA 1
ATOM 2073 C C . VAL A 1 260 ? -19.881 5.350 6.995 1.00 92.12 260 VAL A C 1
ATOM 2075 O O . VAL A 1 260 ? -20.914 5.243 6.345 1.00 92.12 260 VAL A O 1
ATOM 2078 N N . ALA A 1 261 ? -19.570 4.434 7.911 1.00 88.12 261 ALA A N 1
ATOM 2079 C CA . ALA A 1 261 ? -20.420 3.269 8.141 1.00 88.12 261 ALA A CA 1
ATOM 2080 C C . ALA A 1 261 ? -21.800 3.659 8.701 1.00 88.12 261 ALA A C 1
ATOM 2082 O O . ALA A 1 261 ? -22.806 3.039 8.350 1.00 88.12 261 ALA A O 1
ATOM 2083 N N . THR A 1 262 ? -21.852 4.705 9.533 1.00 86.31 262 THR A N 1
ATOM 2084 C CA . THR A 1 262 ? -23.104 5.256 10.066 1.00 86.31 262 THR A CA 1
ATOM 2085 C C . THR A 1 262 ? -23.930 5.916 8.965 1.00 86.31 262 THR A C 1
ATOM 2087 O O . THR A 1 262 ? -25.135 5.675 8.898 1.00 86.31 262 THR A O 1
ATOM 2090 N N . SER A 1 263 ? -23.310 6.696 8.071 1.00 86.06 263 SER A N 1
ATOM 2091 C CA . SER A 1 263 ? -24.022 7.333 6.953 1.00 86.06 263 SER A CA 1
ATOM 2092 C C . SER A 1 263 ? -24.567 6.316 5.943 1.00 86.06 263 SER A C 1
ATOM 2094 O O . SER A 1 263 ? -25.647 6.520 5.394 1.00 86.06 263 SER A O 1
ATOM 2096 N N . LEU A 1 264 ? -23.869 5.192 5.758 1.00 81.19 264 LEU A N 1
ATOM 2097 C CA . LEU A 1 264 ? -24.279 4.086 4.888 1.00 81.19 264 LEU A CA 1
ATOM 2098 C C . LEU A 1 264 ? -25.302 3.127 5.525 1.00 81.19 264 LEU A C 1
ATOM 2100 O O . LEU A 1 264 ? -25.757 2.194 4.864 1.00 81.19 264 LEU A O 1
ATOM 2104 N N . GLY A 1 265 ? -25.664 3.308 6.801 1.00 67.25 265 GLY A N 1
ATOM 2105 C CA . GLY A 1 265 ? -26.611 2.427 7.497 1.00 67.25 265 GLY A CA 1
ATOM 2106 C C . GLY A 1 265 ? -26.083 1.007 7.757 1.00 67.25 265 GLY A C 1
ATOM 2107 O O . GLY A 1 265 ? -26.874 0.076 7.921 1.00 67.25 265 GLY A O 1
ATOM 2108 N N . VAL A 1 266 ? -24.759 0.814 7.799 1.00 57.53 266 VAL A N 1
ATOM 2109 C CA . VAL A 1 266 ? -24.138 -0.488 8.090 1.00 57.53 266 VAL A CA 1
ATOM 2110 C C . VAL A 1 266 ? -24.345 -0.811 9.575 1.00 57.53 266 VAL A C 1
ATOM 2112 O O . VAL A 1 266 ? -23.816 -0.131 10.451 1.00 57.53 266 VAL A O 1
ATOM 2115 N N . GLY A 1 267 ? -25.155 -1.841 9.844 1.00 45.09 267 GLY A N 1
ATOM 2116 C CA . GLY A 1 267 ? -25.781 -2.135 11.138 1.00 45.09 267 GLY A CA 1
ATOM 2117 C C . GLY A 1 267 ? -24.894 -2.016 12.386 1.00 45.09 267 GLY A C 1
ATOM 2118 O O . GLY A 1 267 ? -23.772 -2.523 12.450 1.00 45.09 267 GLY A O 1
ATOM 2119 N N . ILE A 1 268 ? -25.468 -1.382 13.410 1.00 43.03 268 ILE A N 1
ATOM 2120 C CA . ILE A 1 268 ? -24.914 -1.230 14.756 1.00 43.03 268 ILE A CA 1
ATOM 2121 C C . ILE A 1 268 ? -24.875 -2.613 15.422 1.00 43.03 268 ILE A C 1
ATOM 2123 O O . ILE A 1 268 ? -25.889 -3.116 15.903 1.00 43.03 268 ILE A O 1
ATOM 2127 N N . GLY A 1 269 ? -23.703 -3.247 15.469 1.00 44.50 269 GLY A N 1
ATOM 2128 C CA . GLY A 1 269 ? -23.452 -4.276 16.478 1.00 44.50 269 GLY A CA 1
ATOM 2129 C C . GLY A 1 269 ? -23.433 -3.599 17.848 1.00 44.50 269 GLY A C 1
ATOM 2130 O O . GLY A 1 269 ? -22.747 -2.587 17.997 1.00 44.50 269 GLY A O 1
ATOM 2131 N N . GLN A 1 270 ? -24.207 -4.107 18.815 1.00 32.62 270 GLN A N 1
ATOM 2132 C CA . GLN A 1 270 ? -24.335 -3.492 20.141 1.00 32.62 270 GLN A CA 1
ATOM 2133 C C . GLN A 1 270 ? -22.954 -3.158 20.740 1.00 32.62 270 GLN A C 1
ATOM 2135 O O . GLN A 1 270 ? -22.099 -4.044 20.816 1.00 32.62 270 GLN A O 1
ATOM 2140 N N . PRO A 1 271 ? -22.714 -1.903 21.160 1.00 40.16 271 PRO A N 1
ATOM 2141 C CA . PRO A 1 271 ? -21.448 -1.524 21.762 1.00 40.16 271 PRO A CA 1
ATOM 2142 C C . PRO A 1 271 ? -21.335 -2.145 23.156 1.00 40.16 271 PRO A C 1
ATOM 2144 O O . PRO A 1 271 ? -22.169 -1.907 24.028 1.00 40.16 271 PRO A O 1
ATOM 2147 N N . GLY A 1 272 ? -20.287 -2.941 23.367 1.00 39.97 272 GLY A N 1
ATOM 2148 C CA . GLY A 1 272 ? -19.865 -3.343 24.706 1.00 39.97 272 GLY A CA 1
ATOM 2149 C C . GLY A 1 272 ? -19.339 -2.138 25.494 1.00 39.97 272 GLY A C 1
ATOM 2150 O O . GLY A 1 272 ? -18.770 -1.206 24.923 1.00 39.97 272 GLY A O 1
ATOM 2151 N N . ASP A 1 273 ? -19.501 -2.181 26.815 1.00 38.28 273 ASP A N 1
ATOM 2152 C CA . ASP A 1 273 ? -19.208 -1.107 27.782 1.00 38.28 273 ASP A CA 1
ATOM 2153 C C . ASP A 1 273 ? -17.765 -0.539 27.691 1.00 38.28 273 ASP A C 1
ATOM 2155 O O . ASP A 1 273 ? -17.504 0.625 27.991 1.00 38.28 273 ASP A O 1
ATOM 2159 N N . GLY A 1 274 ? -16.818 -1.314 27.146 1.00 40.62 274 GLY A N 1
ATOM 2160 C CA . GLY A 1 274 ? -15.442 -0.871 26.877 1.00 40.62 274 GLY A CA 1
ATOM 2161 C C . GLY A 1 274 ? -15.291 0.191 25.773 1.00 40.62 274 GLY A C 1
ATOM 2162 O O . GLY A 1 274 ? -14.261 0.863 25.711 1.00 40.62 274 GLY A O 1
ATOM 2163 N N . SER A 1 275 ? -16.304 0.392 24.919 1.00 45.25 275 SER A N 1
ATOM 2164 C CA . SER A 1 275 ? -16.232 1.331 23.788 1.00 45.25 275 SER A CA 1
ATOM 2165 C C . SER A 1 275 ? -16.271 2.800 24.218 1.00 45.25 275 SER A C 1
ATOM 2167 O O . SER A 1 275 ? -15.679 3.638 23.543 1.00 45.25 275 SER A O 1
ATOM 2169 N N . LYS A 1 276 ? -16.935 3.134 25.335 1.00 41.88 276 LYS A N 1
ATOM 2170 C CA . LYS A 1 276 ? -16.990 4.517 25.844 1.00 41.88 276 LYS A CA 1
ATOM 2171 C C . LYS A 1 276 ? -15.659 4.960 26.445 1.00 41.88 276 LYS A C 1
ATOM 2173 O O . LYS A 1 276 ? -15.223 6.067 26.163 1.00 41.88 276 LYS A O 1
ATOM 2178 N N . LEU A 1 277 ? -15.011 4.086 27.217 1.00 43.16 277 LEU A N 1
ATOM 2179 C CA . LEU A 1 277 ? -13.712 4.344 27.851 1.00 43.16 277 LEU A CA 1
ATOM 2180 C C . LEU A 1 277 ? -12.575 4.483 26.827 1.00 43.16 277 LEU A C 1
ATOM 2182 O O . LEU A 1 277 ? -11.695 5.322 26.995 1.00 43.16 277 LEU A O 1
ATOM 2186 N N . ALA A 1 278 ? -12.610 3.700 25.744 1.00 50.53 278 ALA A N 1
ATOM 2187 C CA . ALA A 1 278 ? -11.648 3.827 24.650 1.00 50.53 278 ALA A CA 1
ATOM 2188 C C . ALA A 1 278 ? -11.838 5.129 23.852 1.00 50.53 278 ALA A C 1
ATOM 2190 O O . ALA A 1 278 ? -10.862 5.722 23.401 1.00 50.53 278 ALA A O 1
ATOM 2191 N N . MET A 1 279 ? -13.080 5.598 23.700 1.00 48.22 279 MET A N 1
ATOM 2192 C CA . MET A 1 279 ? -13.395 6.814 22.948 1.00 48.22 279 MET A CA 1
ATOM 2193 C C . MET A 1 279 ? -12.887 8.080 23.656 1.00 48.22 279 MET A C 1
ATOM 2195 O O . MET A 1 279 ? -12.289 8.929 23.000 1.00 48.22 279 MET A O 1
ATOM 2199 N N . THR A 1 280 ? -13.006 8.162 24.987 1.00 64.00 280 THR A N 1
ATOM 2200 C CA . THR A 1 280 ? -12.424 9.261 25.782 1.00 64.00 280 THR A CA 1
ATOM 2201 C C . THR A 1 280 ? -10.900 9.307 25.684 1.00 64.00 280 THR A C 1
ATOM 2203 O O . THR A 1 280 ? -10.312 10.386 25.628 1.00 64.00 280 THR A O 1
ATOM 2206 N N . GLU A 1 281 ? -10.245 8.147 25.634 1.00 64.50 281 GLU A N 1
ATOM 2207 C CA . GLU A 1 281 ? -8.789 8.073 25.492 1.00 64.50 281 GLU A CA 1
ATOM 2208 C C . GLU A 1 281 ? -8.326 8.460 24.079 1.00 64.50 281 GLU A C 1
ATOM 2210 O O . GLU A 1 281 ? -7.332 9.166 23.918 1.00 64.50 281 GLU A O 1
ATOM 2215 N N . VAL A 1 282 ? -9.077 8.075 23.043 1.00 57.19 282 VAL A N 1
ATOM 2216 C CA . VAL A 1 282 ? -8.812 8.498 21.659 1.00 57.19 282 VAL A CA 1
ATOM 2217 C C . VAL A 1 282 ? -8.988 10.011 21.498 1.00 57.19 282 VAL A C 1
ATOM 2219 O O . VAL A 1 282 ? -8.137 10.660 20.889 1.00 57.19 282 VAL A O 1
ATOM 2222 N N . GLU A 1 283 ? -10.036 10.600 22.078 1.00 68.00 283 GLU A N 1
ATOM 2223 C CA . GLU A 1 283 ? -10.238 12.055 22.083 1.00 68.00 283 GLU A CA 1
ATOM 2224 C C . GLU A 1 283 ? -9.083 12.789 22.781 1.00 68.00 283 GLU A C 1
ATOM 2226 O O . GLU A 1 283 ? -8.580 13.790 22.257 1.00 68.00 283 GLU A O 1
ATOM 2231 N N . ARG A 1 284 ? -8.598 12.253 23.911 1.00 79.69 284 ARG A N 1
ATOM 2232 C CA . ARG A 1 284 ? -7.417 12.772 24.617 1.00 79.69 284 ARG A CA 1
ATOM 2233 C C . ARG A 1 284 ? -6.167 12.721 23.736 1.00 79.69 284 ARG A C 1
ATOM 2235 O O . ARG A 1 284 ? -5.487 13.734 23.577 1.00 79.69 284 ARG A O 1
ATOM 2242 N N . LEU A 1 285 ? -5.891 11.578 23.105 1.00 70.88 285 LEU A N 1
ATOM 2243 C CA . LEU A 1 285 ? -4.726 11.393 22.231 1.00 70.88 285 LEU A CA 1
ATOM 2244 C C . LEU A 1 285 ? -4.779 12.272 20.973 1.00 70.88 285 LEU A C 1
ATOM 2246 O O . LEU A 1 285 ? -3.739 12.725 20.487 1.00 70.88 285 LEU A O 1
ATOM 2250 N N . LEU A 1 286 ? -5.970 12.544 20.434 1.00 66.88 286 LEU A N 1
ATOM 2251 C CA . LEU A 1 286 ? -6.145 13.469 19.312 1.00 66.88 286 LEU A CA 1
ATOM 2252 C C . LEU A 1 286 ? -5.895 14.921 19.725 1.00 66.88 286 LEU A C 1
ATOM 2254 O O . LEU A 1 286 ? -5.254 15.662 18.975 1.00 66.88 286 LEU A O 1
ATOM 2258 N N . GLN A 1 287 ? -6.338 15.325 20.918 1.00 73.44 287 GLN A N 1
ATOM 2259 C CA . GLN A 1 287 ? -6.024 16.645 21.468 1.00 73.44 287 GLN A CA 1
ATOM 2260 C C . GLN A 1 287 ? -4.524 16.809 21.733 1.00 73.44 287 GLN A C 1
ATOM 2262 O O . GLN A 1 287 ? -3.948 17.833 21.357 1.00 73.44 287 GLN A O 1
ATOM 2267 N N . GLU A 1 288 ? -3.873 15.793 22.303 1.00 80.50 288 GLU A N 1
ATOM 2268 C CA . GLU A 1 288 ? -2.424 15.789 22.526 1.00 80.50 288 GLU A CA 1
ATOM 2269 C C . GLU A 1 288 ? -1.649 15.859 21.206 1.00 80.50 288 GLU A C 1
ATOM 2271 O O . GLU A 1 288 ? -0.746 16.683 21.059 1.00 80.50 288 GLU A O 1
ATOM 2276 N N . ASN A 1 289 ? -2.057 15.095 20.189 1.00 66.81 289 ASN A N 1
ATOM 2277 C CA . ASN A 1 289 ? -1.465 15.179 18.853 1.00 66.81 289 ASN A CA 1
ATOM 2278 C C . ASN A 1 289 ? -1.670 16.551 18.196 1.00 66.81 289 ASN A C 1
ATOM 2280 O O . ASN A 1 289 ? -0.761 17.071 17.544 1.00 66.81 289 ASN A O 1
ATOM 2284 N N . ALA A 1 290 ? -2.846 17.162 18.355 1.00 76.69 290 ALA A N 1
ATOM 2285 C CA . ALA A 1 290 ? -3.099 18.508 17.850 1.00 76.69 290 ALA A CA 1
ATOM 2286 C C . ALA A 1 290 ? -2.200 19.547 18.541 1.00 76.69 290 ALA A C 1
ATOM 2288 O O . ALA A 1 290 ? -1.693 20.454 17.878 1.00 76.69 290 ALA A O 1
ATOM 2289 N N . ALA A 1 291 ? -1.957 19.401 19.847 1.00 80.62 291 ALA A N 1
ATOM 2290 C CA . ALA A 1 291 ? -1.031 20.248 20.593 1.00 80.62 291 ALA A CA 1
ATOM 2291 C C . ALA A 1 291 ? 0.423 20.053 20.129 1.00 80.62 291 ALA A C 1
ATOM 2293 O O . ALA A 1 291 ? 1.113 21.038 19.858 1.00 80.62 291 ALA A O 1
ATOM 2294 N N . LEU A 1 292 ? 0.862 18.805 19.942 1.00 80.62 292 LEU A N 1
ATOM 2295 C CA . LEU A 1 292 ? 2.193 18.476 19.422 1.00 80.62 292 LEU A CA 1
ATOM 2296 C C . LEU A 1 292 ? 2.414 19.031 18.010 1.00 80.62 292 LEU A C 1
ATOM 2298 O O . LEU A 1 292 ? 3.461 19.616 17.743 1.00 80.62 292 LEU A O 1
ATOM 2302 N N . LYS A 1 293 ? 1.415 18.950 17.120 1.00 80.75 293 LYS A N 1
ATOM 2303 C CA . LYS A 1 293 ? 1.488 19.565 15.782 1.00 80.75 293 LYS A CA 1
ATOM 2304 C C . LYS A 1 293 ? 1.665 21.081 15.842 1.00 80.75 293 LYS A C 1
ATOM 2306 O O . LYS A 1 293 ? 2.462 21.622 15.079 1.00 80.75 293 LYS A O 1
ATOM 2311 N N . ARG A 1 294 ? 0.958 21.769 16.747 1.00 85.88 294 ARG A N 1
ATOM 2312 C CA . ARG A 1 294 ? 1.136 23.219 16.949 1.00 85.88 294 ARG A CA 1
ATOM 2313 C C . ARG A 1 294 ? 2.535 23.537 17.477 1.00 85.88 294 ARG A C 1
ATOM 2315 O O . ARG A 1 294 ? 3.154 24.485 17.004 1.00 85.88 294 ARG A O 1
ATOM 2322 N N . ALA A 1 295 ? 3.044 22.735 18.413 1.00 80.62 295 ALA A N 1
ATOM 2323 C CA . ALA A 1 295 ? 4.394 22.896 18.947 1.00 80.62 295 ALA A CA 1
ATOM 2324 C C . ALA A 1 295 ? 5.466 22.686 17.864 1.00 80.62 295 ALA A C 1
ATOM 2326 O O . ALA A 1 295 ? 6.404 23.476 17.765 1.00 80.62 295 ALA A O 1
ATOM 2327 N N . LEU A 1 296 ? 5.289 21.680 17.004 1.00 80.25 296 LEU A N 1
ATOM 2328 C CA . LEU A 1 296 ? 6.188 21.416 15.883 1.00 80.25 296 LEU A CA 1
ATOM 2329 C C . LEU A 1 296 ? 6.166 22.561 14.858 1.00 80.25 296 LEU A C 1
ATOM 2331 O O . LEU A 1 296 ? 7.222 23.061 14.486 1.00 80.25 296 LEU A O 1
ATOM 2335 N N . GLN A 1 297 ? 4.982 23.061 14.484 1.00 83.44 297 GLN A N 1
ATOM 2336 C CA . GLN A 1 297 ? 4.854 24.234 13.605 1.00 83.44 297 GLN A CA 1
ATOM 2337 C C . GLN A 1 297 ? 5.499 25.495 14.196 1.00 83.44 297 GLN A C 1
ATOM 2339 O O . GLN A 1 297 ? 6.084 26.299 13.462 1.00 83.44 297 GLN A O 1
ATOM 2344 N N . ALA A 1 298 ? 5.413 25.678 15.516 1.00 84.19 298 ALA A N 1
ATOM 2345 C CA . ALA A 1 298 ? 6.079 26.778 16.202 1.00 84.19 298 ALA A CA 1
ATOM 2346 C C . ALA A 1 298 ? 7.609 26.638 16.130 1.00 84.19 298 ALA A C 1
ATOM 2348 O O . ALA A 1 298 ? 8.290 27.609 15.797 1.00 84.19 298 ALA A O 1
ATOM 2349 N N . LYS A 1 299 ? 8.146 25.432 16.359 1.00 84.31 299 LYS A N 1
ATOM 2350 C CA . LYS A 1 299 ? 9.585 25.142 16.236 1.00 84.31 299 LYS A CA 1
ATOM 2351 C C . LYS A 1 299 ? 10.085 25.318 14.798 1.00 84.31 299 LYS A C 1
ATOM 2353 O O . LYS A 1 299 ? 11.116 25.955 14.601 1.00 84.31 299 LYS A O 1
ATOM 2358 N N . ASP A 1 300 ? 9.334 24.867 13.795 1.00 83.38 300 ASP A N 1
ATOM 2359 C CA . ASP A 1 300 ? 9.667 25.086 12.379 1.00 83.38 300 ASP A CA 1
ATOM 2360 C C . ASP A 1 300 ? 9.714 26.578 12.026 1.00 83.38 300 ASP A C 1
ATOM 2362 O O . ASP A 1 300 ? 10.641 27.041 11.357 1.00 83.38 300 ASP A O 1
ATOM 2366 N N . SER A 1 301 ? 8.755 27.359 12.532 1.00 83.31 301 SER A N 1
ATOM 2367 C CA . SER A 1 301 ? 8.740 28.817 12.359 1.00 83.31 301 SER A CA 1
ATOM 2368 C C . SER A 1 301 ? 9.966 29.475 13.006 1.00 83.31 301 SER A C 1
ATOM 2370 O O . SER A 1 301 ? 10.575 30.372 12.418 1.00 83.31 301 SER A O 1
ATOM 2372 N N . GLN A 1 302 ? 10.380 28.980 14.176 1.00 84.00 302 GLN A N 1
ATOM 2373 C CA . GLN A 1 302 ? 11.597 29.406 14.873 1.00 84.00 302 GLN A CA 1
ATOM 2374 C C . GLN A 1 302 ? 12.863 29.079 14.072 1.00 84.00 302 GLN A C 1
ATOM 2376 O O . GLN A 1 302 ? 13.741 29.928 13.922 1.00 84.00 302 GLN A O 1
ATOM 2381 N N . ILE A 1 303 ? 12.944 27.879 13.490 1.00 80.81 303 ILE A N 1
ATOM 2382 C CA . ILE A 1 303 ? 14.066 27.462 12.638 1.00 80.81 303 ILE A CA 1
ATOM 2383 C C . ILE A 1 303 ? 14.162 28.351 11.394 1.00 80.81 303 ILE A C 1
ATOM 2385 O O . ILE A 1 303 ? 15.263 28.728 10.992 1.00 80.81 303 ILE A O 1
ATOM 2389 N N . VAL A 1 304 ? 13.033 28.710 10.778 1.00 85.75 304 VAL A N 1
ATOM 2390 C CA . VAL A 1 304 ? 13.013 29.619 9.620 1.00 85.75 304 VAL A CA 1
ATOM 2391 C C . VAL A 1 304 ? 13.516 31.013 10.004 1.00 85.75 304 VAL A C 1
ATOM 2393 O O . VAL A 1 304 ? 14.330 31.580 9.271 1.00 85.75 304 VAL A O 1
ATOM 2396 N N . GLN A 1 305 ? 13.100 31.545 11.158 1.00 80.69 305 GLN A N 1
ATOM 2397 C CA . GLN A 1 305 ? 13.603 32.825 11.669 1.00 80.69 305 GLN A CA 1
ATOM 2398 C C . GLN A 1 305 ? 15.110 32.784 11.939 1.00 80.69 305 GLN A C 1
ATOM 2400 O O . GLN A 1 305 ? 15.835 33.642 11.437 1.00 80.69 305 GLN A O 1
ATOM 2405 N N . LEU A 1 306 ? 15.595 31.754 12.636 1.00 78.44 306 LEU A N 1
ATOM 2406 C CA . LEU A 1 306 ? 17.021 31.578 12.926 1.00 78.44 306 LEU A CA 1
ATOM 2407 C C . LEU A 1 306 ? 17.851 31.442 11.644 1.00 78.44 306 LEU A C 1
ATOM 2409 O O . LEU A 1 306 ? 18.912 32.051 11.524 1.00 78.44 306 LEU A O 1
ATOM 2413 N N . LYS A 1 307 ? 17.360 30.706 10.641 1.00 81.25 307 LYS A N 1
ATOM 2414 C CA . LYS A 1 307 ? 18.022 30.614 9.329 1.00 81.25 307 LYS A CA 1
ATOM 2415 C C . LYS A 1 307 ? 18.108 31.975 8.638 1.00 81.25 307 LYS A C 1
ATOM 2417 O O . LYS A 1 307 ? 19.155 32.299 8.079 1.00 81.25 307 LYS A O 1
ATOM 2422 N N . ALA A 1 308 ? 17.045 32.778 8.693 1.00 78.94 308 ALA A N 1
ATOM 2423 C CA . ALA A 1 308 ? 17.046 34.127 8.133 1.00 78.94 308 ALA A CA 1
ATOM 2424 C C . ALA A 1 308 ? 18.017 35.065 8.877 1.00 78.94 308 ALA A C 1
ATOM 2426 O O . ALA A 1 308 ? 18.671 35.899 8.251 1.00 78.94 308 ALA A O 1
ATOM 2427 N N . GLU A 1 309 ? 18.147 34.916 10.194 1.00 79.31 309 GLU A N 1
ATOM 2428 C CA . GLU A 1 309 ? 19.067 35.695 11.025 1.00 79.31 309 GLU A CA 1
ATOM 2429 C C . GLU A 1 309 ? 20.535 35.318 10.777 1.00 79.31 309 GLU A C 1
ATOM 2431 O O . GLU A 1 309 ? 21.362 36.193 10.516 1.00 79.31 309 GLU A O 1
ATOM 2436 N N . VAL A 1 310 ? 20.848 34.021 10.710 1.00 76.19 310 VAL A N 1
ATOM 2437 C CA . VAL A 1 310 ? 22.176 33.523 10.309 1.00 76.19 310 VAL A CA 1
ATOM 2438 C C . VAL A 1 310 ? 22.548 34.021 8.909 1.00 76.19 310 VAL A C 1
ATOM 2440 O O . VAL A 1 310 ? 23.686 34.429 8.672 1.00 76.19 310 VAL A O 1
ATOM 2443 N N . GLN A 1 311 ? 21.592 34.058 7.976 1.00 75.81 311 GLN A N 1
ATOM 2444 C CA . GLN A 1 311 ? 21.823 34.569 6.624 1.00 75.81 311 GLN A CA 1
ATOM 2445 C C . GLN A 1 311 ? 22.068 36.089 6.585 1.00 75.81 311 GLN A C 1
ATOM 2447 O O . GLN A 1 311 ? 22.807 36.568 5.724 1.00 75.81 311 GLN A O 1
ATOM 2452 N N . LYS A 1 312 ? 21.478 36.858 7.510 1.00 75.44 312 LYS A N 1
ATOM 2453 C CA . LYS A 1 312 ? 21.767 38.293 7.676 1.00 75.44 312 LYS A CA 1
ATOM 2454 C C . LYS A 1 312 ? 23.160 38.518 8.261 1.00 75.44 312 LYS A C 1
ATOM 2456 O O . LYS A 1 312 ? 23.903 39.344 7.740 1.00 75.44 312 LYS A O 1
ATOM 2461 N N . LEU A 1 313 ? 23.535 37.750 9.285 1.00 71.38 313 LEU A N 1
ATOM 2462 C CA . LEU A 1 313 ? 24.841 37.853 9.946 1.00 71.38 313 LEU A CA 1
ATOM 2463 C C . LEU A 1 313 ? 26.005 37.435 9.035 1.00 71.38 313 LEU A C 1
ATOM 2465 O O . LEU A 1 313 ? 27.086 38.003 9.124 1.00 71.38 313 LEU A O 1
ATOM 2469 N N . THR A 1 314 ? 25.782 36.493 8.118 1.00 69.12 314 THR A N 1
ATOM 2470 C CA . THR A 1 314 ? 26.794 36.047 7.139 1.00 69.12 314 THR A CA 1
ATOM 2471 C C . THR A 1 314 ? 26.948 36.973 5.927 1.00 69.12 314 THR A C 1
ATOM 2473 O O . THR A 1 314 ? 27.909 36.826 5.177 1.00 69.12 314 THR A O 1
ATOM 2476 N N . LYS A 1 315 ? 26.036 37.937 5.728 1.00 62.38 315 LYS A N 1
ATOM 2477 C CA . LYS A 1 315 ? 26.100 38.945 4.651 1.00 62.38 315 LYS A CA 1
ATOM 2478 C C . LYS A 1 315 ? 26.545 40.335 5.123 1.00 62.38 315 LYS A C 1
ATOM 2480 O O . LYS A 1 315 ? 26.684 41.227 4.289 1.00 62.38 315 LYS A O 1
ATOM 2485 N N . ALA A 1 316 ? 26.751 40.541 6.424 1.00 53.97 316 ALA A N 1
ATOM 2486 C CA . ALA A 1 316 ? 27.255 41.805 6.953 1.00 53.97 316 ALA A CA 1
ATOM 2487 C C . ALA A 1 316 ? 28.763 41.954 6.642 1.00 53.97 316 ALA A C 1
ATOM 2489 O O . ALA A 1 316 ? 29.513 41.002 6.873 1.00 53.97 316 ALA A O 1
ATOM 2490 N N . PRO A 1 317 ? 29.235 43.105 6.122 1.00 47.25 317 PRO A N 1
ATOM 2491 C CA . PRO A 1 317 ? 30.660 43.344 5.908 1.00 47.25 317 PRO A CA 1
ATOM 2492 C C . PRO A 1 317 ? 31.412 43.279 7.239 1.00 47.25 317 PRO A C 1
ATOM 2494 O O . PRO A 1 317 ? 30.960 43.831 8.241 1.00 47.25 317 PRO A O 1
ATOM 2497 N N . SER A 1 318 ? 32.551 42.588 7.248 1.00 52.06 318 SER A N 1
ATOM 2498 C CA . SER A 1 318 ? 33.396 42.407 8.425 1.00 52.06 318 SER A CA 1
ATOM 2499 C C . SER A 1 318 ? 34.039 43.727 8.856 1.00 52.06 318 SER A C 1
ATOM 2501 O O . SER A 1 318 ? 35.165 44.038 8.470 1.00 52.06 318 SER A O 1
ATOM 2503 N N . GLU A 1 319 ? 33.346 44.484 9.694 1.00 48.25 319 GLU A N 1
ATOM 2504 C CA . GLU A 1 319 ? 33.965 45.481 10.555 1.00 48.25 319 GLU A CA 1
ATOM 2505 C C . GLU A 1 319 ? 33.888 44.957 11.990 1.00 48.25 319 GLU A C 1
ATOM 2507 O O . GLU A 1 319 ? 32.809 44.737 12.532 1.00 48.25 319 GLU A O 1
ATOM 2512 N N . THR A 1 320 ? 35.059 44.758 12.596 1.00 47.94 320 THR A N 1
ATOM 2513 C CA . THR A 1 320 ? 35.336 44.238 13.951 1.00 47.94 320 THR A CA 1
ATOM 2514 C C . THR A 1 320 ? 35.512 42.717 14.092 1.00 47.94 320 THR A C 1
ATOM 2516 O O . THR A 1 320 ? 34.811 41.892 13.514 1.00 47.94 320 THR A O 1
ATOM 2519 N N . GLY A 1 321 ? 36.580 42.364 14.813 1.00 44.44 321 GLY A N 1
ATOM 2520 C CA . GLY A 1 321 ? 37.306 41.102 14.708 1.00 44.44 321 GLY A CA 1
ATOM 2521 C C . GLY A 1 321 ? 36.586 39.844 15.199 1.00 44.44 321 GLY A C 1
ATOM 2522 O O . GLY A 1 321 ? 35.673 39.863 16.024 1.00 44.44 321 GLY A O 1
ATOM 2523 N N . SER A 1 322 ? 37.092 38.725 14.688 1.00 44.44 322 SER A N 1
ATOM 2524 C CA . SER A 1 322 ? 36.553 37.360 14.641 1.00 44.44 322 SER A CA 1
ATOM 2525 C C . SER A 1 322 ? 36.286 36.630 15.977 1.00 44.44 322 SER A C 1
ATOM 2527 O O . SER A 1 322 ? 36.294 35.403 16.009 1.00 44.44 322 SER A O 1
ATOM 2529 N N . GLY A 1 323 ? 36.027 37.333 17.085 1.00 46.38 323 GLY A N 1
ATOM 2530 C CA . GLY A 1 323 ? 35.794 36.736 18.413 1.00 46.38 323 GLY A CA 1
ATOM 2531 C C . GLY A 1 323 ? 34.363 36.834 18.968 1.00 46.38 323 GLY A C 1
ATOM 2532 O O . GLY A 1 323 ? 34.044 36.134 19.933 1.00 46.38 323 GLY A O 1
ATOM 2533 N N . GLY A 1 324 ? 33.503 37.693 18.402 1.00 47.38 324 GLY A N 1
ATOM 2534 C CA . GLY A 1 324 ? 32.152 37.963 18.929 1.00 47.38 324 GLY A CA 1
ATOM 2535 C C . GLY A 1 324 ? 31.037 37.082 18.351 1.00 47.38 324 GLY A C 1
ATOM 2536 O O . GLY A 1 324 ? 30.149 36.644 19.080 1.00 47.38 324 GLY A O 1
ATOM 2537 N N . ILE A 1 325 ? 31.111 36.762 17.055 1.00 52.28 325 ILE A N 1
ATOM 2538 C CA . ILE A 1 325 ? 30.020 36.105 16.307 1.00 52.28 325 ILE A CA 1
ATOM 2539 C C . ILE A 1 325 ? 29.770 34.667 16.797 1.00 52.28 325 ILE A C 1
ATOM 2541 O O . ILE A 1 325 ? 28.623 34.241 16.924 1.00 52.28 325 ILE A O 1
ATOM 2545 N N . LEU A 1 326 ? 30.824 33.935 17.174 1.00 48.22 326 LEU A N 1
ATOM 2546 C CA . LEU A 1 326 ? 30.712 32.552 17.656 1.00 48.22 326 LEU A CA 1
ATOM 2547 C C . LEU A 1 326 ? 30.043 32.432 19.038 1.00 48.22 326 LEU A C 1
ATOM 2549 O O . LEU A 1 326 ? 29.398 31.422 19.312 1.00 48.22 326 LEU A O 1
ATOM 2553 N N . ARG A 1 327 ? 30.130 33.457 19.900 1.00 50.22 327 ARG A N 1
ATOM 2554 C CA . ARG A 1 327 ? 29.531 33.409 21.249 1.00 50.22 327 ARG A CA 1
ATOM 2555 C C . ARG A 1 327 ? 28.014 33.616 21.247 1.00 50.22 327 ARG A C 1
ATOM 2557 O O . ARG A 1 327 ? 27.328 33.013 22.066 1.00 50.22 327 ARG A O 1
ATOM 2564 N N . HIS A 1 328 ? 27.479 34.414 20.322 1.00 47.16 328 HIS A N 1
ATOM 2565 C CA . HIS A 1 328 ? 26.035 34.685 20.260 1.00 47.16 328 HIS A CA 1
ATOM 2566 C C . HIS A 1 328 ? 25.237 33.531 19.630 1.00 47.16 328 HIS A C 1
ATOM 2568 O O . HIS A 1 328 ? 24.148 33.192 20.097 1.00 47.16 328 HIS A O 1
ATOM 2574 N N . VAL A 1 329 ? 25.821 32.861 18.629 1.00 53.22 329 VAL A N 1
ATOM 2575 C CA . VAL A 1 329 ? 25.216 31.685 17.981 1.00 53.22 329 VAL A CA 1
ATOM 2576 C C . VAL A 1 329 ? 25.201 30.474 18.925 1.00 53.22 329 VAL A C 1
ATOM 2578 O O . VAL A 1 329 ? 24.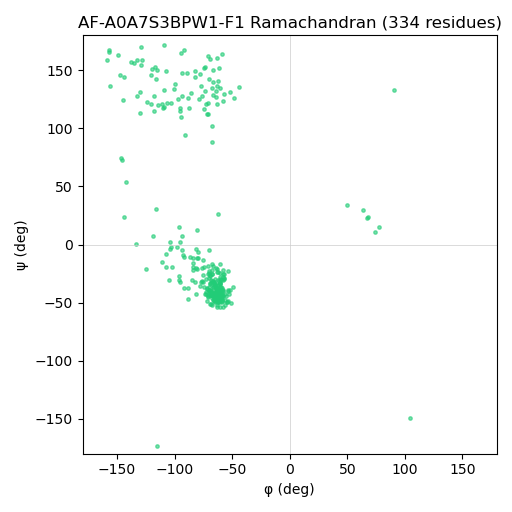220 29.737 18.954 1.00 53.22 329 VAL A O 1
ATOM 2581 N N . HIS A 1 330 ? 26.236 30.297 19.756 1.00 48.00 330 HIS A N 1
ATOM 2582 C CA . HIS A 1 330 ? 26.296 29.184 20.712 1.00 48.00 330 HIS A CA 1
ATOM 2583 C C . HIS A 1 330 ? 25.274 29.319 21.858 1.00 48.00 330 HIS A C 1
ATOM 2585 O O . HIS A 1 330 ? 24.630 28.338 22.216 1.00 48.00 330 HIS A O 1
ATOM 2591 N N . SER A 1 331 ? 25.060 30.538 22.371 1.00 47.88 331 SER A N 1
ATOM 2592 C CA . SER A 1 331 ? 24.066 30.824 23.422 1.00 47.88 331 SER A CA 1
ATOM 2593 C C . SER A 1 331 ? 22.623 30.561 22.962 1.00 47.88 331 SER A C 1
ATOM 2595 O O . SER A 1 331 ? 21.812 30.016 23.705 1.00 47.88 331 SER A O 1
ATOM 2597 N N . SER A 1 332 ? 22.307 30.896 21.707 1.00 50.25 332 SER A N 1
ATOM 2598 C CA . SER A 1 332 ? 20.944 30.773 21.164 1.00 50.25 332 SER A CA 1
ATOM 2599 C C . SER A 1 332 ? 20.582 29.348 20.727 1.00 50.25 332 SER A C 1
ATOM 2601 O O . SER A 1 332 ? 19.406 29.019 20.639 1.00 50.25 332 SER A O 1
ATOM 2603 N N . LEU A 1 333 ? 21.574 28.488 20.466 1.00 48.84 333 LEU A N 1
ATOM 2604 C CA . LEU A 1 333 ? 21.358 27.072 20.138 1.00 48.84 333 LEU A CA 1
ATOM 2605 C C . LEU A 1 333 ? 21.198 26.182 21.380 1.00 48.84 333 LEU A C 1
ATOM 2607 O O . LEU A 1 333 ? 20.618 25.109 21.270 1.00 48.84 333 LEU A O 1
ATOM 2611 N N . GLN A 1 334 ? 21.685 26.610 22.549 1.00 46.22 334 GLN A N 1
ATOM 2612 C CA . GLN A 1 334 ? 21.541 25.859 23.805 1.00 46.22 334 GLN A CA 1
ATOM 2613 C C . GLN A 1 334 ? 20.165 26.025 24.475 1.00 46.22 334 GLN A C 1
ATOM 2615 O O . GLN A 1 334 ? 19.863 25.290 25.412 1.00 46.22 334 GLN A O 1
ATOM 2620 N N . SER A 1 335 ? 19.334 26.970 24.021 1.00 45.09 335 SER A N 1
ATOM 2621 C CA . SER A 1 335 ? 18.003 27.256 24.586 1.00 45.09 335 SER A CA 1
ATOM 2622 C C . SER A 1 335 ? 16.823 26.727 23.752 1.00 45.09 335 SER A C 1
ATOM 2624 O O . SER A 1 335 ? 15.668 26.958 24.122 1.00 45.09 335 SER A O 1
ATOM 2626 N N . VAL A 1 336 ? 17.093 26.027 22.642 1.00 44.03 336 VAL A N 1
ATOM 2627 C CA . VAL A 1 336 ? 16.093 25.408 21.744 1.00 44.03 336 VAL A CA 1
ATOM 2628 C C . VAL A 1 336 ? 15.854 23.952 22.105 1.00 44.03 336 VAL A C 1
ATOM 2630 O O . VAL A 1 336 ? 14.659 23.565 22.038 1.00 44.03 336 VAL A O 1
#